Protein AF-A0A839ERV9-F1 (afdb_monomer)

Mean predicted aligned error: 8.15 Å

Radius of gyration: 20.3 Å; Cα contacts (8 Å, |Δi|>4): 217; chains: 1; bounding box: 67×53×59 Å

pLDDT: mean 85.39, std 15.35, range [36.62, 98.06]

Organism: NCBI:txid28101

Sequence (194 aa):
MSRNKNHPNKGPETHTVTIGDPVAMWEKLAWDVDVFQDIQRSYPAEVQPLVYAAINVCICAKSLEDWTRTIGIRSLRDKGQVIGEPEFNSLLLASVPEQSICSDVANTAKHSKFQEKNWLGGTVSIFWEEGDEDIPPGFALYHITPGEVASPFAFNTFEQLLNHWWEFLVSLDLAKGARPTPDWLRNKFNKIFR

Solvent-accessible surface area (backbone atoms only — not comparable to full-atom values): 11196 Å² total; per-residue (Å²): 135,85,78,81,81,78,75,80,85,73,67,87,74,86,81,72,84,74,70,87,46,54,61,56,33,46,45,50,31,52,48,35,43,50,55,31,46,53,43,51,75,64,35,30,91,53,63,63,69,53,51,53,28,50,49,48,29,16,40,36,49,41,50,32,49,58,53,36,47,66,51,40,50,51,45,38,40,78,73,72,43,87,64,56,71,69,56,48,49,53,52,44,44,73,54,26,60,54,51,30,52,22,41,42,51,28,46,43,77,74,33,100,60,80,69,84,78,66,42,75,80,48,43,82,46,75,46,79,42,82,48,61,99,90,39,76,44,22,46,46,50,29,42,38,47,72,92,55,94,66,59,52,46,41,68,57,50,51,54,49,38,56,51,28,48,49,53,46,35,35,74,55,70,69,43,76,84,73,84,72,81,47,70,70,58,55,52,53,52,56,66,75,80,107

Structure (mmCIF, N/CA/C/O backbone):
data_AF-A0A839ERV9-F1
#
_entry.id   AF-A0A839ERV9-F1
#
loop_
_atom_site.group_PDB
_atom_site.id
_atom_site.type_symbol
_atom_site.label_atom_id
_atom_site.label_alt_id
_atom_site.label_comp_id
_atom_site.label_asym_id
_atom_site.label_entity_id
_atom_site.label_seq_id
_atom_site.pdbx_PDB_ins_code
_atom_site.Cartn_x
_atom_site.Cartn_y
_atom_site.Cartn_z
_atom_site.occupancy
_atom_site.B_iso_or_equiv
_atom_site.auth_seq_id
_atom_site.auth_comp_id
_atom_site.auth_asym_id
_atom_site.auth_atom_id
_atom_site.pdbx_PDB_model_num
ATOM 1 N N . MET A 1 1 ? -45.819 25.159 -33.151 1.00 38.91 1 MET A N 1
ATOM 2 C CA . MET A 1 1 ? -44.382 25.227 -33.497 1.00 38.91 1 MET A CA 1
ATOM 3 C C . MET A 1 1 ? -43.572 24.973 -32.236 1.00 38.91 1 MET A C 1
ATOM 5 O O . MET A 1 1 ? -43.938 25.468 -31.178 1.00 38.91 1 MET A O 1
ATOM 9 N N . SER A 1 2 ? -42.604 24.065 -32.339 1.00 36.62 2 SER A N 1
ATOM 10 C CA . SER A 1 2 ? -42.035 23.274 -31.244 1.00 36.62 2 SER A CA 1
ATOM 11 C C . SER A 1 2 ? -41.175 24.089 -30.277 1.00 36.62 2 SER A C 1
ATOM 13 O O . SER A 1 2 ? -40.293 24.828 -30.703 1.00 36.62 2 SER A O 1
ATOM 15 N N . ARG A 1 3 ? -41.403 23.897 -28.970 1.00 38.31 3 ARG A N 1
ATOM 16 C CA . ARG A 1 3 ? -40.509 24.345 -27.895 1.00 38.31 3 ARG A CA 1
ATOM 17 C C . ARG A 1 3 ? -39.166 23.619 -28.013 1.00 38.31 3 ARG A C 1
ATOM 19 O O . ARG A 1 3 ? -39.134 22.404 -28.211 1.00 38.31 3 ARG A O 1
ATOM 26 N N . ASN A 1 4 ? -38.088 24.390 -27.881 1.00 36.72 4 ASN A N 1
ATOM 27 C CA . ASN A 1 4 ? -36.719 23.914 -27.715 1.00 36.72 4 ASN A CA 1
ATOM 28 C C . ASN A 1 4 ? -36.664 22.844 -26.617 1.00 36.72 4 ASN A C 1
ATOM 30 O O . ASN A 1 4 ? -37.168 23.054 -25.512 1.00 36.72 4 ASN A O 1
ATOM 34 N N . LYS A 1 5 ? -36.062 21.695 -26.931 1.00 44.06 5 LYS A N 1
ATOM 35 C CA . LYS A 1 5 ? -35.775 20.646 -25.954 1.00 44.06 5 LYS A CA 1
ATOM 36 C C . LYS A 1 5 ? -34.703 21.173 -24.999 1.00 44.06 5 LYS A C 1
ATOM 38 O O . LYS A 1 5 ? -33.535 21.247 -25.362 1.00 44.06 5 LYS A O 1
ATOM 43 N N . ASN A 1 6 ? -35.110 21.522 -23.781 1.00 38.69 6 ASN A N 1
ATOM 44 C CA . ASN A 1 6 ? -34.199 21.592 -22.647 1.00 38.69 6 ASN A CA 1
ATOM 45 C C . ASN A 1 6 ? -33.598 20.195 -22.468 1.00 38.69 6 ASN A C 1
ATOM 47 O O . ASN A 1 6 ? -34.281 19.288 -21.994 1.00 38.69 6 ASN A O 1
ATOM 51 N N . HIS A 1 7 ? -32.345 20.008 -22.871 1.00 37.66 7 HIS A N 1
ATOM 52 C CA . HIS A 1 7 ? -31.562 18.889 -22.372 1.00 37.66 7 HIS A CA 1
ATOM 53 C C . HIS A 1 7 ? -31.408 19.099 -20.861 1.00 37.66 7 HIS A C 1
ATOM 55 O O . HIS A 1 7 ? -30.875 20.136 -20.458 1.00 37.66 7 HIS A O 1
ATOM 61 N N . PRO A 1 8 ? -31.901 18.189 -20.004 1.00 42.50 8 PRO A N 1
ATOM 62 C CA . PRO A 1 8 ? -31.602 18.283 -18.592 1.00 42.50 8 PRO A CA 1
ATOM 63 C C . PRO A 1 8 ? -30.097 18.070 -18.441 1.00 42.50 8 PRO A C 1
ATOM 65 O O . PRO A 1 8 ? -29.567 17.009 -18.767 1.00 42.50 8 PRO A O 1
ATOM 68 N N . ASN A 1 9 ? -29.427 19.109 -17.956 1.00 49.25 9 ASN A N 1
ATOM 69 C CA . ASN A 1 9 ? -28.060 19.081 -17.462 1.00 49.25 9 ASN A CA 1
ATOM 70 C C . ASN A 1 9 ? -28.032 18.237 -16.174 1.00 49.25 9 ASN A C 1
ATOM 72 O O . ASN A 1 9 ? -27.899 18.763 -15.071 1.00 49.25 9 ASN A O 1
ATOM 76 N N . LYS A 1 10 ? -28.292 16.931 -16.290 1.00 42.72 10 LYS A N 1
ATOM 77 C CA . LYS A 1 10 ? -28.078 15.989 -15.197 1.00 42.72 10 LYS A CA 1
ATOM 78 C C . LYS A 1 10 ? -26.577 15.746 -15.135 1.00 42.72 10 LYS A C 1
ATOM 80 O O . LYS A 1 10 ? -26.027 15.035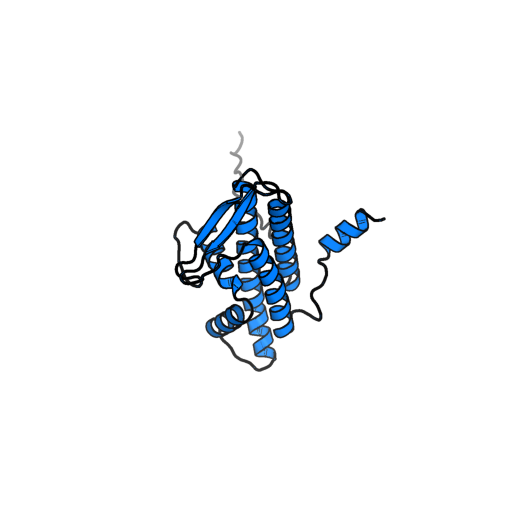 -15.972 1.00 42.72 10 LYS A O 1
ATOM 85 N N . GLY A 1 11 ? -25.927 16.389 -14.165 1.00 43.97 11 GLY A N 1
ATOM 86 C CA . GLY A 1 11 ? -24.596 15.986 -13.721 1.00 43.97 11 GLY A CA 1
ATOM 87 C C . GLY A 1 11 ? -24.579 14.497 -13.346 1.00 43.97 11 GLY A C 1
ATOM 88 O O . GLY A 1 11 ? -25.649 13.906 -13.178 1.00 43.97 11 GLY A O 1
ATOM 89 N N . PRO A 1 12 ? -23.389 13.882 -13.251 1.00 42.12 12 PRO A N 1
ATOM 90 C CA . PRO A 1 12 ? -23.255 12.447 -13.025 1.00 42.12 12 PRO A CA 1
ATOM 91 C C . PRO A 1 12 ? -24.094 12.001 -11.820 1.00 42.12 12 PRO A C 1
ATOM 93 O O . PRO A 1 12 ? -23.871 12.448 -10.695 1.00 42.12 12 PRO A O 1
ATOM 96 N N . GLU A 1 13 ? -25.084 11.141 -12.080 1.00 44.81 13 GLU A N 1
ATOM 97 C CA . GLU A 1 13 ? -25.802 10.399 -11.046 1.00 44.81 13 GLU A CA 1
ATOM 98 C C . GLU A 1 13 ? -24.766 9.502 -10.360 1.00 44.81 13 GLU A C 1
ATOM 100 O O . GLU A 1 13 ? -23.987 8.828 -11.027 1.00 44.81 13 GLU A O 1
ATOM 105 N N . THR A 1 14 ? -24.680 9.570 -9.035 1.00 43.22 14 THR A N 1
ATOM 106 C CA . THR A 1 14 ? -23.640 8.956 -8.203 1.00 43.22 14 THR A CA 1
ATOM 107 C C . THR A 1 14 ? -23.445 7.473 -8.540 1.00 43.22 14 THR A C 1
ATOM 109 O O . THR A 1 14 ? -24.160 6.603 -8.053 1.00 43.22 14 THR A O 1
ATOM 112 N N . HIS A 1 15 ? -22.457 7.163 -9.378 1.00 43.97 15 HIS A N 1
ATOM 113 C CA . HIS A 1 15 ? -21.981 5.802 -9.615 1.00 43.97 15 HIS A CA 1
ATOM 114 C C . HIS A 1 15 ? -20.867 5.499 -8.613 1.00 43.97 15 HIS A C 1
ATOM 116 O O . HIS A 1 15 ? -19.710 5.298 -8.975 1.00 43.97 15 HIS A O 1
ATOM 122 N N . THR A 1 16 ? -21.193 5.545 -7.321 1.00 50.75 16 THR A N 1
ATOM 123 C CA . THR A 1 16 ? -20.239 5.169 -6.279 1.00 50.75 16 THR A CA 1
ATOM 124 C C . THR A 1 16 ? -20.256 3.652 -6.160 1.00 50.75 16 THR A C 1
ATOM 126 O O . THR A 1 16 ? -21.192 3.080 -5.609 1.00 50.75 16 THR A O 1
ATOM 129 N N . VAL A 1 17 ? -19.225 2.984 -6.677 1.00 53.66 17 VAL A N 1
ATOM 130 C CA . VAL A 1 17 ? -18.937 1.598 -6.293 1.00 53.66 17 VAL A CA 1
ATOM 131 C C . VAL A 1 17 ? -18.447 1.657 -4.848 1.00 53.66 17 VAL A C 1
ATOM 133 O O . VAL A 1 17 ? -17.311 2.049 -4.586 1.00 53.66 17 VAL A O 1
ATOM 136 N N . THR A 1 18 ? -19.332 1.384 -3.891 1.00 55.00 18 THR A N 1
ATOM 137 C CA . THR A 1 18 ? -18.990 1.442 -2.468 1.00 55.00 18 THR A CA 1
ATOM 138 C C . THR A 1 18 ? -18.305 0.155 -2.058 1.00 55.00 18 THR A C 1
ATOM 140 O O . THR A 1 18 ? -18.946 -0.888 -1.936 1.00 55.00 18 THR A O 1
ATOM 143 N N . ILE A 1 19 ? -17.006 0.245 -1.815 1.00 67.31 19 ILE A N 1
ATOM 144 C CA . ILE A 1 19 ? -16.307 -0.735 -0.993 1.00 67.31 19 ILE A CA 1
ATOM 145 C C . ILE A 1 19 ? -16.744 -0.468 0.449 1.00 67.31 19 ILE A C 1
ATOM 147 O O . ILE A 1 19 ? -16.682 0.670 0.907 1.00 67.31 19 ILE A O 1
ATOM 151 N N . GLY A 1 20 ? -17.324 -1.480 1.095 1.00 72.19 20 GLY A N 1
ATOM 152 C CA . GLY A 1 20 ? -18.146 -1.291 2.295 1.00 72.19 20 GLY A CA 1
ATOM 153 C C . GLY A 1 20 ? -17.372 -1.177 3.606 1.00 72.19 20 GLY A C 1
ATOM 154 O O . GLY A 1 20 ? -17.913 -0.649 4.577 1.00 72.19 20 GLY A O 1
ATOM 155 N N . ASP A 1 21 ? -16.131 -1.663 3.647 1.00 84.94 21 ASP A N 1
ATOM 156 C CA . ASP A 1 21 ? -15.341 -1.756 4.873 1.00 84.94 21 ASP A CA 1
ATOM 157 C C . ASP A 1 21 ? -13.817 -1.806 4.593 1.00 84.94 21 ASP A C 1
ATOM 159 O O . ASP A 1 21 ? -13.394 -1.978 3.441 1.00 84.94 21 ASP A O 1
ATOM 163 N N . PRO A 1 22 ? -12.969 -1.639 5.631 1.00 89.75 22 PRO A N 1
ATOM 164 C CA . PRO A 1 22 ? -11.514 -1.684 5.490 1.00 89.75 22 PRO A CA 1
ATOM 165 C C . PRO A 1 22 ? -10.963 -3.021 4.983 1.00 89.75 22 PRO A C 1
ATOM 167 O O . PRO A 1 22 ? -9.940 -3.028 4.304 1.00 89.75 22 PRO A O 1
ATOM 170 N N . VAL A 1 23 ? -11.625 -4.146 5.269 1.00 91.81 23 VAL A N 1
ATOM 171 C CA . VAL A 1 23 ? -11.184 -5.473 4.812 1.00 91.81 23 VAL A CA 1
ATOM 172 C C . VAL A 1 23 ? -11.389 -5.602 3.305 1.00 91.81 23 VAL A C 1
ATOM 174 O O . VAL A 1 23 ? -10.471 -5.998 2.594 1.00 91.81 23 VAL A O 1
ATOM 177 N N . ALA A 1 24 ? -12.538 -5.179 2.785 1.00 90.06 24 ALA A N 1
ATOM 178 C CA . ALA A 1 24 ? -12.803 -5.138 1.353 1.00 90.06 24 ALA A CA 1
ATOM 179 C C . ALA A 1 24 ? -11.887 -4.130 0.627 1.00 90.06 24 ALA A C 1
ATOM 181 O O . ALA A 1 24 ? -11.451 -4.377 -0.500 1.00 90.06 24 ALA A O 1
ATOM 182 N N . MET A 1 25 ? -11.532 -3.007 1.269 1.00 93.06 25 MET A N 1
ATOM 183 C CA . MET A 1 25 ? -10.515 -2.093 0.727 1.00 93.06 25 MET A CA 1
ATOM 184 C C . MET A 1 25 ? -9.128 -2.736 0.690 1.00 93.06 25 MET A C 1
ATOM 186 O O . MET A 1 25 ? -8.384 -2.523 -0.269 1.00 93.06 25 MET A O 1
ATOM 190 N N . TRP A 1 26 ? -8.787 -3.539 1.697 1.00 95.12 26 TRP A N 1
ATOM 191 C CA . TRP A 1 26 ? -7.561 -4.325 1.705 1.00 95.12 26 TRP A CA 1
ATOM 192 C C . TRP A 1 26 ? -7.564 -5.400 0.609 1.00 95.12 26 TRP A C 1
ATOM 194 O O . TRP A 1 26 ? -6.558 -5.558 -0.075 1.00 95.12 26 TRP A O 1
ATOM 204 N N . GLU A 1 27 ? -8.687 -6.074 0.342 1.00 93.88 27 GLU A N 1
ATOM 205 C CA . GLU A 1 27 ? -8.784 -7.033 -0.772 1.00 93.88 27 GLU A CA 1
ATOM 206 C C . GLU A 1 27 ? -8.577 -6.369 -2.136 1.00 93.88 27 GLU A C 1
ATOM 208 O O . GLU A 1 27 ? -7.950 -6.958 -3.022 1.00 93.88 27 GLU A O 1
ATOM 213 N N . LYS A 1 28 ? -9.069 -5.134 -2.308 1.00 93.38 28 LYS A N 1
ATOM 214 C CA . LYS A 1 28 ? -8.774 -4.337 -3.502 1.00 93.38 28 LYS A CA 1
ATOM 215 C C . LYS A 1 28 ? -7.288 -3.985 -3.580 1.00 93.38 28 LYS A C 1
ATOM 217 O O . LYS A 1 28 ? -6.711 -4.089 -4.657 1.00 93.38 28 LYS A O 1
ATOM 222 N N . LEU A 1 29 ? -6.665 -3.589 -2.469 1.00 96.12 29 LEU A N 1
ATOM 223 C CA . LEU A 1 29 ? -5.223 -3.342 -2.448 1.00 96.12 29 LEU A CA 1
ATOM 224 C C . LEU A 1 29 ? -4.458 -4.610 -2.854 1.00 96.12 29 LEU A C 1
ATOM 226 O O . LEU A 1 29 ? -3.573 -4.535 -3.699 1.00 96.12 29 LEU A O 1
ATOM 230 N N . ALA A 1 30 ? -4.848 -5.774 -2.329 1.00 96.25 30 ALA A N 1
ATOM 231 C CA . ALA A 1 30 ? -4.271 -7.063 -2.704 1.00 96.25 30 ALA A CA 1
ATOM 232 C C . ALA A 1 30 ? -4.436 -7.367 -4.200 1.00 96.25 30 ALA A C 1
ATOM 234 O O . ALA A 1 30 ? -3.504 -7.873 -4.816 1.00 96.25 30 ALA A O 1
ATOM 235 N N . TRP A 1 31 ? -5.583 -7.025 -4.794 1.00 95.56 31 TRP A N 1
ATOM 236 C CA . TRP A 1 31 ? -5.792 -7.125 -6.240 1.00 95.56 31 TRP A CA 1
ATOM 237 C C . TRP A 1 31 ? -4.844 -6.219 -7.034 1.00 95.56 31 TRP A C 1
ATOM 239 O O . TRP A 1 31 ? -4.200 -6.680 -7.971 1.00 95.56 31 TRP A O 1
ATOM 249 N N . ASP A 1 32 ? -4.736 -4.938 -6.671 1.00 97.12 32 ASP A N 1
ATOM 250 C CA . ASP A 1 32 ? -3.874 -3.999 -7.402 1.00 97.12 32 ASP A CA 1
ATOM 251 C C . ASP A 1 32 ? -2.392 -4.395 -7.298 1.00 97.12 32 ASP A C 1
ATOM 253 O O . ASP A 1 32 ? -1.646 -4.260 -8.270 1.00 97.12 32 ASP A O 1
ATOM 257 N N . VAL A 1 33 ? -1.972 -4.929 -6.144 1.00 96.75 33 VAL A N 1
ATOM 258 C CA . VAL A 1 33 ? -0.619 -5.469 -5.958 1.00 96.75 33 VAL A CA 1
ATOM 259 C C . VAL A 1 33 ? -0.400 -6.714 -6.817 1.00 96.75 33 VAL A C 1
ATOM 261 O O . VAL A 1 33 ? 0.633 -6.793 -7.471 1.00 96.75 33 VAL A O 1
ATOM 264 N N . ASP A 1 34 ? -1.357 -7.645 -6.883 1.00 95.38 34 ASP A N 1
ATOM 265 C CA . ASP A 1 34 ? -1.274 -8.827 -7.759 1.00 95.38 34 ASP A CA 1
ATOM 266 C C . ASP A 1 34 ? -1.115 -8.424 -9.230 1.00 95.38 34 ASP A C 1
ATOM 268 O O . ASP A 1 34 ? -0.202 -8.894 -9.901 1.00 95.38 34 ASP A O 1
ATOM 272 N N . VAL A 1 35 ? -1.918 -7.466 -9.707 1.00 95.56 35 VAL A N 1
ATOM 273 C CA . VAL A 1 35 ? -1.816 -6.937 -11.077 1.00 95.56 35 VAL A CA 1
ATOM 274 C C . VAL A 1 35 ? -0.439 -6.325 -11.342 1.00 95.56 35 VAL A C 1
ATOM 276 O O . VAL A 1 35 ? 0.161 -6.595 -12.382 1.00 95.56 35 VAL A O 1
ATOM 279 N N . PHE A 1 36 ? 0.081 -5.508 -10.420 1.00 96.25 36 PHE A N 1
ATOM 280 C CA . PHE A 1 36 ? 1.426 -4.944 -10.550 1.00 96.25 36 PHE A CA 1
ATOM 281 C C . PHE A 1 36 ? 2.496 -6.042 -10.606 1.00 96.25 36 PHE A C 1
ATOM 283 O O . PHE A 1 36 ? 3.372 -6.011 -11.471 1.00 96.25 36 PHE A O 1
ATOM 290 N N . GLN A 1 37 ? 2.422 -7.018 -9.701 1.00 94.81 37 GLN A N 1
ATOM 291 C CA . GLN A 1 37 ? 3.385 -8.110 -9.625 1.00 94.81 37 GLN A CA 1
ATOM 292 C C . GLN A 1 37 ? 3.340 -8.999 -10.869 1.00 94.81 37 GLN A C 1
ATOM 294 O O . GLN A 1 37 ? 4.395 -9.389 -11.361 1.00 94.81 37 GLN A O 1
ATOM 299 N N . ASP A 1 38 ? 2.156 -9.286 -11.406 1.00 94.25 38 ASP A N 1
ATOM 300 C CA . ASP A 1 38 ? 1.990 -10.041 -12.648 1.00 94.25 38 ASP A CA 1
ATOM 301 C C . ASP A 1 38 ? 2.607 -9.298 -13.838 1.00 94.25 38 ASP A C 1
ATOM 303 O O . ASP A 1 38 ? 3.326 -9.906 -14.631 1.00 94.25 38 ASP A O 1
ATOM 307 N N . ILE A 1 39 ? 2.415 -7.976 -13.931 1.00 93.50 39 ILE A N 1
ATOM 308 C CA . ILE A 1 39 ? 3.076 -7.153 -14.956 1.00 93.50 39 ILE A CA 1
ATOM 309 C C . ILE A 1 39 ? 4.597 -7.224 -14.792 1.00 93.50 39 ILE A C 1
ATOM 311 O O . ILE A 1 39 ? 5.292 -7.509 -15.763 1.00 93.50 39 ILE A O 1
ATOM 315 N N . GLN A 1 40 ? 5.126 -7.027 -13.583 1.00 91.06 40 GLN A N 1
ATOM 316 C CA . GLN A 1 40 ? 6.569 -7.069 -13.324 1.00 91.06 40 GLN A CA 1
ATOM 317 C C . GLN A 1 40 ? 7.180 -8.444 -13.651 1.00 91.06 40 GLN A C 1
ATOM 319 O O . GLN A 1 40 ? 8.230 -8.508 -14.285 1.00 91.06 40 GLN A O 1
ATOM 324 N N . ARG A 1 41 ? 6.508 -9.541 -13.273 1.00 91.44 41 ARG A N 1
ATOM 325 C CA . ARG A 1 41 ? 6.927 -10.926 -13.571 1.00 91.44 41 ARG A CA 1
ATOM 326 C C . ARG A 1 41 ? 6.786 -11.292 -15.048 1.00 91.44 41 ARG A C 1
ATOM 328 O O . ARG A 1 41 ? 7.356 -12.287 -15.476 1.00 91.44 41 ARG A O 1
ATOM 335 N N . SER A 1 42 ? 6.022 -10.520 -15.820 1.00 91.00 42 SER A N 1
ATOM 336 C CA . SER A 1 42 ? 5.915 -10.695 -17.271 1.00 91.00 42 SER A CA 1
ATOM 337 C C . SER A 1 42 ? 7.058 -10.041 -18.054 1.00 91.00 42 SER A C 1
ATOM 339 O O . SER A 1 42 ? 7.067 -10.148 -19.277 1.00 91.00 42 SER A O 1
ATOM 341 N N . TYR A 1 43 ? 8.015 -9.405 -17.361 1.00 86.88 43 TYR A N 1
ATOM 342 C CA . TYR A 1 43 ? 9.184 -8.736 -17.943 1.00 86.88 43 TYR A CA 1
ATOM 343 C C . TYR A 1 43 ? 8.773 -7.676 -18.973 1.00 86.88 43 TYR A C 1
ATOM 345 O O . TYR A 1 43 ? 8.950 -7.848 -20.182 1.00 86.88 43 TYR A O 1
ATOM 353 N N . PRO A 1 44 ? 8.143 -6.580 -18.514 1.00 88.94 44 PRO A N 1
ATOM 354 C CA . PRO A 1 44 ? 7.502 -5.644 -19.414 1.00 88.94 44 PRO A CA 1
ATOM 355 C C . PRO A 1 44 ? 8.554 -4.901 -20.240 1.00 88.94 44 PRO A C 1
ATOM 357 O O . PRO A 1 44 ? 9.476 -4.286 -19.703 1.00 88.94 44 PRO A O 1
ATOM 360 N N . ALA A 1 45 ? 8.365 -4.904 -21.559 1.00 90.88 45 ALA A N 1
ATOM 361 C CA . ALA A 1 45 ? 9.163 -4.110 -22.494 1.00 90.88 45 ALA A CA 1
ATOM 362 C C . ALA A 1 45 ? 8.696 -2.642 -22.586 1.00 90.88 45 ALA A C 1
ATOM 364 O O . ALA A 1 45 ? 9.296 -1.836 -23.293 1.00 90.88 45 ALA A O 1
ATOM 365 N N . GLU A 1 46 ? 7.619 -2.288 -21.880 1.00 90.81 46 GLU A N 1
ATOM 366 C CA . GLU A 1 46 ? 7.030 -0.951 -21.844 1.00 90.81 46 GLU A CA 1
ATOM 367 C C . GLU A 1 46 ? 6.926 -0.455 -20.401 1.00 90.81 46 GLU A C 1
ATOM 369 O O . GLU A 1 46 ? 6.561 -1.194 -19.488 1.00 90.81 46 GLU A O 1
ATOM 374 N N . VAL A 1 47 ? 7.198 0.832 -20.195 1.00 92.00 47 VAL A N 1
ATOM 375 C CA . VAL A 1 47 ? 7.187 1.453 -18.863 1.00 92.00 47 VAL A CA 1
ATOM 376 C C . VAL A 1 47 ? 5.761 1.718 -18.373 1.00 92.00 47 VAL A C 1
ATOM 378 O O . VAL A 1 47 ? 5.456 1.587 -17.189 1.00 92.00 47 VAL A O 1
ATOM 381 N N . GLN A 1 48 ? 4.875 2.122 -19.282 1.00 93.75 48 GLN A N 1
ATOM 382 C CA . GLN A 1 48 ? 3.564 2.681 -18.965 1.00 93.75 48 GLN A CA 1
ATOM 383 C C . GLN A 1 48 ? 2.678 1.711 -18.165 1.00 93.75 48 GLN A C 1
ATOM 385 O O . GLN A 1 48 ? 2.141 2.144 -17.142 1.00 93.75 48 GLN A O 1
ATOM 390 N N . PRO A 1 49 ? 2.540 0.420 -18.541 1.00 92.81 49 PRO A N 1
ATOM 391 C CA . PRO A 1 49 ? 1.715 -0.517 -17.777 1.00 92.81 49 PRO A CA 1
ATOM 392 C C . PRO A 1 49 ? 2.203 -0.684 -16.335 1.00 92.81 49 PRO A C 1
ATOM 394 O O . PRO A 1 49 ? 1.399 -0.648 -15.403 1.00 92.81 49 PRO A O 1
ATOM 397 N N . LEU A 1 50 ? 3.523 -0.795 -16.150 1.00 92.94 50 LEU A N 1
ATOM 398 C CA . LEU A 1 50 ? 4.147 -0.976 -14.842 1.00 92.94 50 LEU A CA 1
ATOM 399 C C . LEU A 1 50 ? 3.922 0.245 -13.939 1.00 92.94 50 LEU A C 1
ATOM 401 O O . LEU A 1 50 ? 3.514 0.111 -12.785 1.00 92.94 50 LEU A O 1
ATOM 405 N N . VAL A 1 51 ? 4.120 1.448 -14.484 1.00 93.00 51 VAL A N 1
ATOM 406 C CA . VAL A 1 51 ? 3.925 2.707 -13.751 1.00 93.00 51 VAL A CA 1
ATOM 407 C C . VAL A 1 51 ? 2.473 2.912 -13.354 1.00 93.00 51 VAL A C 1
ATOM 409 O O . VAL A 1 51 ? 2.193 3.267 -12.210 1.00 93.00 51 VAL A O 1
ATOM 412 N N . TYR A 1 52 ? 1.532 2.688 -14.270 1.00 94.81 52 TYR A N 1
ATOM 413 C CA . TYR A 1 52 ? 0.116 2.872 -13.962 1.00 94.81 52 TYR A CA 1
ATOM 414 C C . TYR A 1 52 ? -0.380 1.863 -12.929 1.00 94.81 52 TYR A C 1
ATOM 416 O O . TYR A 1 52 ? -1.152 2.237 -12.045 1.00 94.81 52 TYR A O 1
ATOM 424 N N . ALA A 1 53 ? 0.105 0.621 -12.974 1.00 96.25 53 ALA A N 1
ATOM 425 C CA . ALA A 1 53 ? -0.188 -0.363 -11.941 1.00 96.25 53 ALA A CA 1
ATOM 426 C C . ALA A 1 53 ? 0.369 0.065 -10.570 1.00 96.25 53 ALA A C 1
ATOM 428 O O . ALA A 1 53 ? -0.373 0.053 -9.589 1.00 96.25 53 ALA A O 1
ATOM 429 N N . ALA A 1 54 ? 1.615 0.548 -10.502 1.00 96.19 54 ALA A N 1
ATOM 430 C CA . ALA A 1 54 ? 2.198 1.055 -9.257 1.00 96.19 54 ALA A CA 1
ATOM 431 C C . ALA A 1 54 ? 1.421 2.258 -8.688 1.00 96.19 54 ALA A C 1
ATOM 433 O O . ALA A 1 54 ? 1.133 2.313 -7.493 1.00 96.19 54 ALA A O 1
ATOM 434 N N . ILE A 1 55 ? 1.013 3.204 -9.542 1.00 95.31 55 ILE A N 1
ATOM 435 C CA . ILE A 1 55 ? 0.181 4.345 -9.132 1.00 95.31 55 ILE A CA 1
ATOM 436 C C . ILE A 1 55 ? -1.161 3.866 -8.564 1.00 95.31 55 ILE A C 1
ATOM 438 O O . ILE A 1 55 ? -1.613 4.389 -7.544 1.00 95.31 55 ILE A O 1
ATOM 442 N N . ASN A 1 56 ? -1.790 2.865 -9.185 1.00 96.38 56 ASN A N 1
ATOM 443 C CA . ASN A 1 56 ? -3.050 2.303 -8.698 1.00 96.38 56 ASN A CA 1
ATOM 444 C C . ASN A 1 56 ? -2.899 1.669 -7.310 1.00 96.38 56 ASN A C 1
ATOM 446 O O . ASN A 1 56 ? -3.742 1.934 -6.450 1.00 96.38 56 ASN A O 1
ATOM 450 N N . VAL A 1 57 ? -1.811 0.927 -7.062 1.00 97.56 57 VAL A N 1
ATOM 451 C CA . VAL A 1 57 ? -1.477 0.397 -5.728 1.00 97.56 57 VAL A CA 1
ATOM 452 C C . VAL A 1 57 ? -1.406 1.533 -4.708 1.00 97.56 57 VAL A C 1
ATOM 454 O O . VAL A 1 57 ? -2.118 1.504 -3.703 1.00 97.56 57 VAL A O 1
ATOM 457 N N . CYS A 1 58 ? -0.624 2.578 -4.991 1.00 96.62 58 CYS A N 1
ATOM 458 C CA . CYS A 1 58 ? -0.448 3.718 -4.089 1.00 96.62 58 CYS A CA 1
ATOM 459 C C . CYS A 1 58 ? -1.768 4.453 -3.804 1.00 96.62 58 CYS A C 1
ATOM 461 O O . CYS A 1 58 ? -2.073 4.785 -2.656 1.00 96.62 58 CYS A O 1
ATOM 463 N N . ILE A 1 59 ? -2.594 4.677 -4.832 1.00 95.00 59 ILE A N 1
ATOM 464 C CA . ILE A 1 59 ? -3.922 5.286 -4.677 1.00 95.00 59 ILE A CA 1
ATOM 465 C C . ILE A 1 59 ? -4.823 4.399 -3.815 1.00 95.00 59 ILE A C 1
ATOM 467 O O . ILE A 1 59 ? -5.525 4.921 -2.946 1.00 95.00 59 ILE A O 1
ATOM 471 N N . CYS A 1 60 ? -4.801 3.082 -4.026 1.00 95.44 60 CYS A N 1
ATOM 472 C CA . CYS A 1 60 ? -5.606 2.145 -3.254 1.00 95.44 60 CYS A CA 1
ATOM 473 C C . CYS A 1 60 ? -5.177 2.096 -1.784 1.00 95.44 60 CYS A C 1
ATOM 475 O O . CYS A 1 60 ? -6.034 2.138 -0.904 1.00 95.44 60 CYS A O 1
ATOM 477 N N . ALA A 1 61 ? -3.872 2.086 -1.512 1.00 97.19 61 ALA A N 1
ATOM 478 C CA . ALA A 1 61 ? -3.324 2.129 -0.161 1.00 97.19 61 ALA A CA 1
ATOM 479 C C . ALA A 1 61 ? -3.703 3.431 0.558 1.00 97.19 61 ALA A C 1
ATOM 481 O O . ALA A 1 61 ? -4.112 3.413 1.719 1.00 97.19 61 ALA A O 1
ATOM 482 N N . LYS A 1 62 ? -3.668 4.574 -0.141 1.00 94.94 62 LYS A N 1
ATOM 483 C CA . LYS A 1 62 ? -4.145 5.844 0.421 1.00 94.94 62 LYS A CA 1
ATOM 484 C C . LYS A 1 62 ? -5.648 5.821 0.715 1.00 94.94 62 LYS A C 1
ATOM 486 O O . LYS A 1 62 ? -6.082 6.334 1.741 1.00 94.94 62 LYS A O 1
ATOM 491 N N . SER A 1 63 ? -6.447 5.205 -0.154 1.00 93.00 63 SER A N 1
ATOM 492 C CA . SER A 1 63 ? -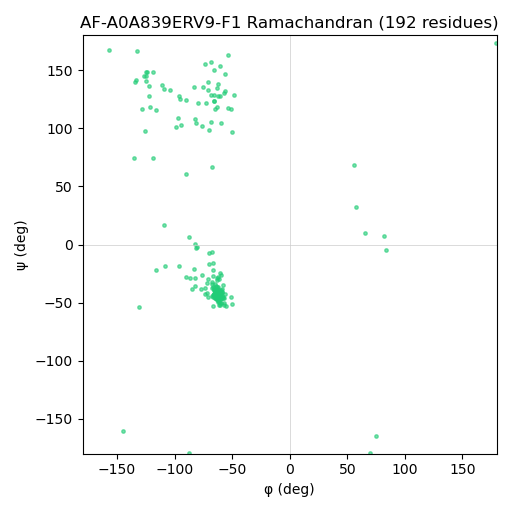7.875 5.012 0.108 1.00 93.00 63 SER A CA 1
ATOM 493 C C . SER A 1 63 ? -8.124 4.101 1.314 1.00 93.00 63 SER A C 1
ATOM 495 O O . SER A 1 63 ? -8.981 4.423 2.132 1.00 93.00 63 SER A O 1
ATOM 497 N N . LEU A 1 64 ? -7.375 3.004 1.461 1.00 95.69 64 LEU A N 1
ATOM 498 C CA . LEU A 1 64 ? -7.460 2.124 2.629 1.00 95.69 64 LEU A CA 1
ATOM 499 C C . LEU A 1 64 ? -7.131 2.876 3.924 1.00 95.69 64 LEU A C 1
ATOM 501 O O . LEU A 1 64 ? -7.845 2.721 4.915 1.00 95.69 64 LEU A O 1
ATOM 505 N N . GLU A 1 65 ? -6.114 3.737 3.910 1.00 95.50 65 GLU A N 1
ATOM 506 C CA . GLU A 1 65 ? -5.809 4.624 5.032 1.00 95.50 65 GLU A CA 1
ATOM 507 C C . GLU A 1 65 ? -6.991 5.514 5.410 1.00 95.50 65 GLU A C 1
ATOM 509 O O . GLU A 1 65 ? -7.349 5.572 6.586 1.00 95.50 65 GLU A O 1
ATOM 514 N N . ASP A 1 66 ? -7.603 6.198 4.443 1.00 91.69 66 ASP A N 1
ATOM 515 C CA . ASP A 1 66 ? -8.701 7.130 4.719 1.00 91.69 66 ASP A CA 1
ATOM 516 C C . ASP A 1 66 ? -9.907 6.401 5.342 1.00 91.69 66 ASP A C 1
ATOM 518 O O . ASP A 1 66 ? -10.459 6.853 6.348 1.00 91.69 66 ASP A O 1
ATOM 522 N N . TRP A 1 67 ? -10.257 5.222 4.814 1.00 90.12 67 TRP A N 1
ATOM 523 C CA . TRP A 1 67 ? -11.303 4.356 5.372 1.00 90.12 67 TRP A CA 1
ATOM 524 C C . TRP A 1 67 ? -10.966 3.859 6.780 1.00 90.12 67 TRP A C 1
ATOM 526 O O . TRP A 1 67 ? -11.792 3.931 7.698 1.00 90.12 67 TRP A O 1
ATOM 536 N N . THR A 1 68 ? -9.741 3.365 6.961 1.00 93.94 68 THR A N 1
ATOM 537 C CA . THR A 1 68 ? -9.288 2.802 8.235 1.00 93.94 68 THR A CA 1
ATOM 538 C C . THR A 1 68 ? -9.177 3.878 9.298 1.00 93.94 68 THR A C 1
ATOM 540 O O . THR A 1 68 ? -9.488 3.614 10.449 1.00 93.94 68 THR A O 1
ATOM 543 N N . ARG A 1 69 ? -8.813 5.112 8.949 1.00 93.62 69 ARG A N 1
ATOM 544 C CA . ARG A 1 69 ? -8.744 6.229 9.894 1.00 93.62 69 ARG A CA 1
ATOM 545 C C . ARG A 1 69 ? -10.098 6.516 10.527 1.00 93.62 69 ARG A C 1
ATOM 547 O O . ARG A 1 69 ? -10.208 6.551 11.752 1.00 93.62 69 ARG A O 1
ATOM 554 N N . THR A 1 70 ? -11.139 6.688 9.712 1.00 86.44 70 THR A N 1
ATOM 555 C CA . THR A 1 70 ? -12.483 7.014 10.213 1.00 86.44 70 THR A CA 1
ATOM 556 C C . THR A 1 70 ? -13.015 5.932 11.155 1.00 86.44 70 THR A C 1
ATOM 558 O O . THR A 1 70 ? -13.583 6.241 12.204 1.00 86.44 70 THR A O 1
ATOM 561 N N . ILE A 1 71 ? -12.818 4.661 10.805 1.00 90.38 71 ILE A N 1
ATOM 562 C CA . ILE A 1 71 ? -13.358 3.527 11.566 1.00 90.38 71 ILE A CA 1
ATOM 563 C C . ILE A 1 71 ? -12.430 3.142 12.730 1.00 90.38 71 ILE A C 1
ATOM 565 O O . ILE A 1 71 ? -12.893 2.843 13.827 1.00 90.38 71 ILE A O 1
ATOM 569 N N . GLY A 1 72 ? -11.120 3.203 12.521 1.00 90.75 72 GLY A N 1
ATOM 570 C CA . GLY A 1 72 ? -10.078 2.849 13.479 1.00 90.75 72 GLY A CA 1
ATOM 571 C C . GLY A 1 72 ? -10.018 3.798 14.669 1.00 90.75 72 GLY A C 1
ATOM 572 O O . GLY A 1 72 ? -9.998 3.327 15.802 1.00 90.75 72 GLY A O 1
ATOM 573 N N . ILE A 1 73 ? -10.099 5.118 14.451 1.00 92.00 73 ILE A N 1
ATOM 574 C CA . ILE A 1 73 ? -10.186 6.092 15.557 1.00 92.00 73 ILE A CA 1
ATOM 575 C C . ILE A 1 73 ? -11.423 5.811 16.419 1.00 92.00 73 ILE A C 1
ATOM 577 O O . ILE A 1 73 ? -11.358 5.849 17.649 1.00 92.00 73 ILE A O 1
ATOM 581 N N . ARG A 1 74 ? -12.555 5.474 15.788 1.00 89.06 74 ARG A N 1
ATOM 582 C CA . ARG A 1 74 ? -13.767 5.078 16.510 1.00 89.06 74 ARG A CA 1
ATOM 583 C C . ARG A 1 74 ? -13.559 3.782 17.303 1.00 89.06 74 ARG A C 1
ATOM 585 O O . ARG A 1 74 ? -13.911 3.761 18.476 1.00 89.06 74 ARG A O 1
ATOM 592 N N . SER A 1 75 ? -12.960 2.753 16.700 1.00 89.12 75 SER A N 1
ATOM 593 C CA . SER A 1 75 ? -12.649 1.477 17.367 1.00 89.12 75 SER A CA 1
ATOM 594 C C . SER A 1 75 ? -11.760 1.676 18.601 1.00 89.12 75 SER A C 1
ATOM 596 O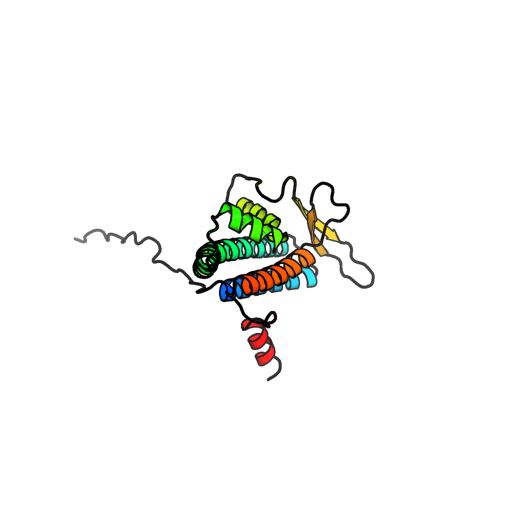 O . SER A 1 75 ? -12.051 1.155 19.676 1.00 89.12 75 SER A O 1
ATOM 598 N N . LEU A 1 76 ? -10.709 2.494 18.490 1.00 91.31 76 LEU A N 1
ATOM 599 C CA . LEU A 1 76 ? -9.812 2.800 19.607 1.00 91.31 76 LEU A CA 1
ATOM 600 C C . LEU A 1 76 ? -10.532 3.553 20.730 1.00 91.31 76 LEU A C 1
ATOM 602 O O . LEU A 1 76 ? -10.371 3.207 21.903 1.00 91.31 76 LEU A O 1
ATOM 606 N N . ARG A 1 77 ? -11.400 4.508 20.379 1.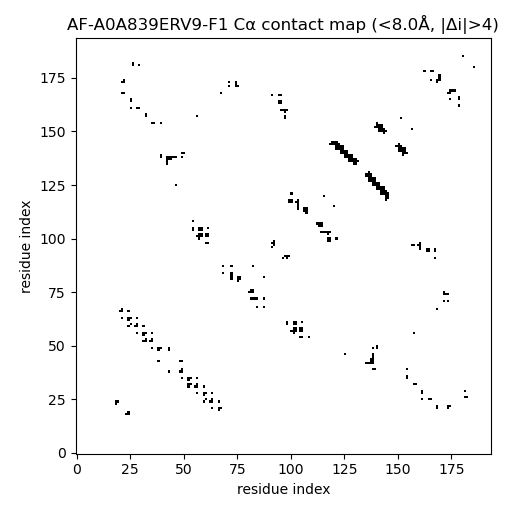00 91.50 77 ARG A N 1
ATOM 607 C CA . ARG A 1 77 ? -12.234 5.220 21.354 1.00 91.50 77 ARG A CA 1
ATOM 608 C C . ARG A 1 77 ? -13.173 4.278 22.102 1.00 91.50 77 ARG A C 1
ATOM 610 O O . ARG A 1 77 ? -13.303 4.406 23.316 1.00 91.50 77 ARG A O 1
ATOM 617 N N . ASP A 1 78 ? -13.786 3.325 21.406 1.00 89.44 78 ASP A N 1
ATOM 618 C CA . ASP A 1 78 ? -14.682 2.334 22.011 1.00 89.44 78 ASP A CA 1
ATOM 619 C C . ASP A 1 78 ? -13.917 1.384 22.966 1.00 89.44 78 ASP A C 1
ATOM 621 O O . ASP A 1 78 ? -14.495 0.856 23.915 1.00 89.44 78 ASP A O 1
ATOM 625 N N . LYS A 1 79 ? -12.592 1.250 22.793 1.00 89.50 79 LYS A N 1
ATOM 626 C CA . LYS A 1 79 ? -11.659 0.565 23.713 1.00 89.50 79 LYS A CA 1
ATOM 627 C C . LYS A 1 79 ? -11.095 1.472 24.821 1.00 89.50 79 LYS A C 1
ATOM 629 O O . LYS A 1 79 ? -10.206 1.057 25.562 1.00 89.50 79 LYS A O 1
ATOM 634 N N . GLY A 1 80 ? -11.580 2.708 24.941 1.00 91.25 80 GLY A N 1
ATOM 635 C CA . GLY A 1 80 ? -11.138 3.679 25.946 1.00 91.25 80 GLY A CA 1
ATOM 636 C C . GLY A 1 80 ? -9.857 4.446 25.594 1.00 91.25 80 GLY A C 1
ATOM 637 O O . GLY A 1 80 ? -9.362 5.201 26.428 1.00 91.25 80 GLY A O 1
ATOM 638 N N . GLN A 1 81 ? -9.325 4.295 24.377 1.00 91.00 81 GLN A N 1
ATOM 639 C CA . GLN A 1 81 ? -8.175 5.057 23.889 1.00 91.00 81 GLN A CA 1
ATOM 640 C C . GLN A 1 81 ? -8.654 6.245 23.055 1.00 91.00 81 GLN A C 1
ATOM 642 O O . GLN A 1 81 ? -9.151 6.087 21.942 1.00 91.00 81 GLN A O 1
ATOM 647 N N . VAL A 1 82 ? -8.508 7.458 23.585 1.00 89.00 82 VAL A N 1
ATOM 648 C CA . VAL A 1 82 ? -8.849 8.679 22.847 1.00 89.00 82 VAL A CA 1
ATOM 649 C C . VAL A 1 82 ? -7.589 9.200 22.175 1.00 89.00 82 VAL A C 1
ATOM 651 O O . VAL A 1 82 ? -6.740 9.798 22.830 1.00 89.00 82 VAL A O 1
ATOM 654 N N . ILE A 1 83 ? -7.480 8.963 20.870 1.00 91.56 83 ILE A N 1
ATOM 655 C CA . ILE A 1 83 ? -6.404 9.501 20.038 1.00 91.56 83 ILE A CA 1
ATOM 656 C C . ILE A 1 83 ? -6.985 10.390 18.935 1.00 91.56 83 ILE A C 1
ATOM 658 O O . ILE A 1 83 ? -8.112 10.168 18.482 1.00 91.56 83 ILE A O 1
ATOM 662 N N . GLY A 1 84 ? -6.237 11.413 18.530 1.00 90.88 84 GLY A N 1
ATOM 663 C CA . GLY A 1 84 ? -6.574 12.259 17.395 1.00 90.88 84 GLY A CA 1
ATOM 664 C C . GLY A 1 84 ? -6.032 11.699 16.082 1.00 90.88 84 GLY A C 1
ATOM 665 O O . GLY A 1 84 ? -5.400 10.642 16.023 1.00 90.88 84 GLY A O 1
ATOM 666 N N . GLU A 1 85 ? -6.284 12.427 14.994 1.00 90.62 85 GLU A N 1
ATOM 667 C CA . GLU A 1 85 ? -5.729 12.073 13.686 1.00 90.62 85 GLU A CA 1
ATOM 668 C C . GLU A 1 85 ? -4.192 12.071 13.639 1.00 90.62 85 GLU A C 1
ATOM 670 O O . GLU A 1 85 ? -3.648 11.160 13.016 1.00 90.62 85 GLU A O 1
ATOM 675 N N . PRO A 1 86 ? -3.462 13.031 14.249 1.00 92.44 86 PRO A N 1
ATOM 676 C CA . PRO A 1 86 ? -2.000 13.009 14.232 1.00 92.44 86 PRO A CA 1
ATOM 677 C C . PRO A 1 86 ? -1.433 11.748 14.883 1.00 92.44 86 PRO A C 1
ATOM 679 O O . PRO A 1 86 ? -0.577 11.089 14.298 1.00 92.44 86 PRO A O 1
ATOM 682 N N . GLU A 1 87 ? -1.961 11.367 16.045 1.00 94.06 87 GLU A N 1
ATOM 683 C CA . GLU A 1 87 ? -1.539 10.170 16.769 1.00 94.06 87 GLU A CA 1
ATOM 684 C C . GLU A 1 87 ? -1.881 8.897 15.989 1.00 94.06 87 GLU A C 1
ATOM 686 O O . GLU A 1 87 ? -1.066 7.977 15.928 1.00 94.06 87 GLU A O 1
ATOM 691 N N . PHE A 1 88 ? -3.048 8.857 15.334 1.00 94.88 88 PHE A N 1
ATOM 692 C CA . PHE A 1 88 ? -3.410 7.750 14.450 1.00 94.88 88 PHE A CA 1
ATOM 693 C C . PHE A 1 88 ? -2.441 7.629 13.268 1.00 94.88 88 PHE A C 1
ATOM 695 O O . PHE A 1 88 ? -2.037 6.523 12.921 1.00 94.88 88 PHE A O 1
ATOM 702 N N . ASN A 1 89 ? -2.025 8.748 12.670 1.00 93.50 89 ASN A N 1
ATOM 703 C CA . ASN A 1 89 ? -1.062 8.736 11.566 1.00 93.50 89 ASN A CA 1
ATOM 704 C C . ASN A 1 89 ? 0.306 8.235 12.014 1.00 93.50 89 ASN A C 1
ATOM 706 O O . ASN A 1 89 ? 0.916 7.440 11.308 1.00 93.50 89 ASN A O 1
ATOM 710 N N . SER A 1 90 ? 0.778 8.661 13.186 1.00 94.19 90 SER A N 1
ATOM 711 C CA . SER A 1 90 ? 2.024 8.145 13.754 1.00 94.19 90 SER A CA 1
ATOM 712 C C . SER A 1 90 ? 1.939 6.643 14.019 1.00 94.19 90 SER A C 1
ATOM 714 O O . SER A 1 90 ? 2.867 5.914 13.682 1.00 94.19 90 SER A O 1
ATOM 716 N N . LEU A 1 91 ? 0.814 6.171 14.564 1.00 95.75 91 LEU A N 1
ATOM 717 C CA . LEU A 1 91 ? 0.569 4.747 14.789 1.00 95.75 91 LEU A CA 1
ATOM 718 C C . LEU A 1 91 ? 0.554 3.954 13.472 1.00 95.75 91 LEU A C 1
ATOM 720 O O . LEU A 1 91 ? 1.171 2.891 13.385 1.00 95.75 91 LEU A O 1
ATOM 724 N N . LEU A 1 92 ? -0.124 4.480 12.449 1.00 96.56 92 LEU A N 1
ATOM 725 C CA . LEU A 1 92 ? -0.184 3.880 11.122 1.00 96.56 92 LEU A CA 1
ATOM 726 C C . LEU A 1 92 ? 1.204 3.789 10.494 1.00 96.56 92 LEU A C 1
ATOM 728 O O . LEU A 1 92 ? 1.597 2.707 10.087 1.00 96.56 92 LEU A O 1
ATOM 732 N N . LEU A 1 93 ? 1.959 4.887 10.436 1.00 95.31 93 LEU A N 1
ATOM 733 C CA . LEU A 1 93 ? 3.280 4.901 9.799 1.00 95.31 93 LEU A CA 1
ATOM 734 C C . LEU A 1 93 ? 4.306 4.041 10.548 1.00 95.31 93 LEU A C 1
ATOM 736 O O . LEU A 1 93 ? 5.224 3.518 9.927 1.00 95.31 93 LEU A O 1
ATOM 740 N N . ALA A 1 94 ? 4.141 3.857 11.860 1.00 96.31 94 ALA A N 1
ATOM 741 C CA . ALA A 1 94 ? 4.950 2.912 12.625 1.00 96.31 94 ALA A CA 1
ATOM 742 C C . ALA A 1 94 ? 4.594 1.446 12.322 1.00 96.31 94 ALA A C 1
ATOM 744 O O . ALA A 1 94 ? 5.469 0.587 12.372 1.00 96.31 94 ALA A O 1
ATOM 745 N N . SER A 1 95 ? 3.322 1.161 12.024 1.00 97.44 95 SER A N 1
ATOM 746 C CA . SER A 1 95 ? 2.830 -0.200 11.7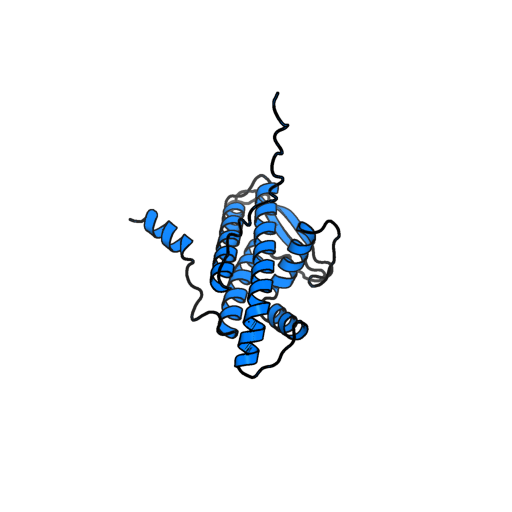60 1.00 97.44 95 SER A CA 1
ATOM 747 C C . SER A 1 95 ? 2.919 -0.593 10.284 1.00 97.44 95 SER A C 1
ATOM 749 O O . SER A 1 95 ? 3.030 -1.772 9.979 1.00 97.44 95 SER A O 1
ATOM 751 N N . VAL A 1 96 ? 2.850 0.386 9.380 1.00 97.69 96 VAL A N 1
ATOM 752 C CA . VAL A 1 96 ? 2.846 0.236 7.919 1.00 97.69 96 VAL A CA 1
ATOM 753 C C . VAL A 1 96 ? 3.794 1.280 7.306 1.00 97.69 96 VAL A C 1
ATOM 755 O O . VAL A 1 96 ? 3.340 2.294 6.764 1.00 97.69 96 VAL A O 1
ATOM 758 N N . PRO A 1 97 ? 5.121 1.086 7.404 1.00 94.62 97 PRO A N 1
ATOM 759 C CA . PRO A 1 97 ? 6.102 2.079 6.956 1.00 94.62 97 PRO A CA 1
ATOM 760 C C . PRO A 1 97 ? 5.969 2.459 5.473 1.00 94.62 97 PRO A C 1
ATOM 762 O O . PRO A 1 97 ? 6.121 3.629 5.101 1.00 94.62 97 PRO A O 1
ATOM 765 N N . GLU A 1 98 ? 5.602 1.496 4.624 1.00 95.44 98 GLU A N 1
ATOM 766 C CA . GLU A 1 98 ? 5.451 1.654 3.172 1.00 95.44 98 GLU A CA 1
ATOM 767 C C . GLU A 1 98 ? 4.291 2.590 2.793 1.00 95.44 98 GLU A C 1
ATOM 769 O O . GLU A 1 98 ? 4.216 3.088 1.664 1.00 95.44 98 GLU A O 1
ATOM 774 N N . GLN A 1 99 ? 3.390 2.879 3.737 1.00 96.50 99 GLN A N 1
ATOM 775 C CA . GLN A 1 99 ? 2.274 3.796 3.530 1.00 96.50 99 GLN A CA 1
ATOM 776 C C . GLN A 1 99 ? 2.743 5.227 3.232 1.00 96.50 99 GLN A C 1
ATOM 778 O O . GLN A 1 99 ? 2.051 5.963 2.522 1.00 96.50 99 GLN A O 1
ATOM 783 N N . SER A 1 100 ? 3.912 5.627 3.741 1.00 93.69 100 SER A N 1
ATOM 784 C CA . SER A 1 100 ? 4.512 6.939 3.466 1.00 93.69 100 SER A CA 1
ATOM 785 C C . SER A 1 100 ? 4.764 7.144 1.966 1.00 93.69 100 SER A C 1
ATOM 787 O O . SER A 1 100 ? 4.275 8.118 1.390 1.00 93.69 100 SER A O 1
ATOM 789 N N . ILE A 1 101 ? 5.416 6.168 1.324 1.00 93.56 101 ILE A N 1
ATOM 790 C CA . ILE A 1 101 ? 5.679 6.117 -0.121 1.00 93.56 101 ILE A CA 1
ATOM 791 C C . ILE A 1 101 ? 4.358 6.196 -0.888 1.00 93.56 101 ILE A C 1
ATOM 793 O O . ILE A 1 101 ? 4.175 7.055 -1.754 1.00 93.56 101 ILE A O 1
ATOM 797 N N . CYS A 1 102 ? 3.399 5.336 -0.532 1.00 95.12 102 CYS A N 1
ATOM 798 C CA . CYS A 1 102 ? 2.109 5.272 -1.214 1.00 95.12 102 CYS A CA 1
ATOM 799 C C . CYS A 1 102 ? 1.337 6.591 -1.129 1.00 95.12 102 CYS A C 1
ATOM 801 O O . CYS A 1 102 ? 0.736 7.025 -2.113 1.00 95.12 102 CYS A O 1
ATOM 803 N N . SER A 1 103 ? 1.370 7.247 0.030 1.00 93.12 103 SER A N 1
ATOM 804 C CA . SER A 1 103 ? 0.691 8.523 0.248 1.00 93.12 103 SER A CA 1
ATOM 805 C C . SER A 1 103 ? 1.263 9.627 -0.632 1.00 93.12 103 SER A C 1
ATOM 807 O O . SER A 1 103 ? 0.502 10.357 -1.270 1.00 93.12 103 SER A O 1
ATOM 809 N N . ASP A 1 104 ? 2.588 9.733 -0.708 1.00 91.00 104 ASP A N 1
ATOM 810 C CA . ASP A 1 104 ? 3.252 10.798 -1.460 1.00 91.00 104 ASP A CA 1
ATOM 811 C C . ASP A 1 104 ? 3.148 10.558 -2.978 1.00 91.00 104 ASP A C 1
ATOM 813 O O . ASP A 1 104 ? 2.837 11.489 -3.732 1.00 91.00 104 ASP A O 1
ATOM 817 N N . VAL A 1 105 ? 3.245 9.303 -3.437 1.00 91.12 105 VAL A N 1
ATOM 818 C CA . VAL A 1 105 ? 2.971 8.935 -4.840 1.00 91.12 105 VAL A CA 1
ATOM 819 C C . VAL A 1 105 ? 1.510 9.212 -5.207 1.00 91.12 105 VAL A C 1
ATOM 821 O O . VAL A 1 105 ? 1.243 9.843 -6.231 1.00 91.12 105 VAL A O 1
ATOM 824 N N . ALA A 1 106 ? 0.547 8.807 -4.372 1.00 92.00 106 ALA A N 1
ATOM 825 C CA . ALA A 1 106 ? -0.874 9.046 -4.629 1.00 92.00 106 ALA A CA 1
ATOM 826 C C . ALA A 1 106 ? -1.216 10.543 -4.661 1.00 92.00 106 ALA A C 1
ATOM 828 O O . ALA A 1 106 ? -2.009 10.972 -5.501 1.00 92.00 106 ALA A O 1
ATOM 829 N N . ASN A 1 107 ? -0.617 11.348 -3.778 1.00 87.69 107 ASN A N 1
ATOM 830 C CA . ASN A 1 107 ? -0.779 12.802 -3.786 1.00 87.69 107 ASN A CA 1
ATOM 831 C C . ASN A 1 107 ? -0.240 13.412 -5.085 1.00 87.69 107 ASN A C 1
ATOM 833 O O . ASN A 1 107 ? -0.922 14.231 -5.698 1.00 87.69 107 ASN A O 1
ATOM 837 N N . THR A 1 108 ? 0.937 12.974 -5.536 1.00 84.38 108 THR A N 1
ATOM 838 C CA . THR A 1 108 ? 1.557 13.436 -6.788 1.00 84.38 108 THR A CA 1
ATOM 839 C C . THR A 1 108 ? 0.729 13.053 -8.013 1.00 84.38 108 THR A C 1
ATOM 841 O O . THR A 1 108 ? 0.537 13.864 -8.911 1.00 84.38 108 THR A O 1
ATOM 844 N N . ALA A 1 109 ? 0.182 11.837 -8.043 1.00 85.38 109 ALA A N 1
ATOM 845 C CA . ALA A 1 109 ? -0.663 11.379 -9.143 1.00 85.38 109 ALA A CA 1
ATOM 846 C C . ALA A 1 109 ? -2.007 12.130 -9.216 1.00 85.38 109 ALA A C 1
ATOM 848 O O . ALA A 1 109 ? -2.552 12.326 -10.302 1.00 85.38 109 ALA A O 1
ATOM 849 N N . LYS A 1 110 ? -2.554 12.555 -8.068 1.00 78.75 110 LYS A N 1
ATOM 850 C CA . LYS A 1 110 ? -3.844 13.263 -7.977 1.00 78.75 110 LYS A CA 1
ATOM 851 C C . LYS A 1 110 ? -3.730 14.775 -8.162 1.00 78.75 110 LYS A C 1
ATOM 853 O O . LYS A 1 110 ? -4.698 15.409 -8.584 1.00 78.75 110 LYS A O 1
ATOM 858 N N . HIS A 1 111 ? -2.594 15.372 -7.814 1.00 74.81 111 HIS A N 1
ATOM 859 C CA . HIS A 1 111 ? -2.426 16.820 -7.768 1.00 74.81 111 HIS A CA 1
ATOM 860 C C . HIS A 1 111 ? -1.286 17.280 -8.669 1.00 74.81 111 HIS A C 1
ATOM 862 O O . HIS A 1 111 ? -0.184 16.754 -8.631 1.00 74.81 111 HIS A O 1
ATOM 868 N N . SER A 1 112 ? -1.514 18.360 -9.417 1.00 62.25 112 SER A N 1
ATOM 869 C CA . SER A 1 112 ? -0.485 18.970 -10.270 1.00 62.25 112 SER A CA 1
ATOM 870 C C . SER A 1 112 ? 0.671 19.620 -9.496 1.00 62.25 112 SER A C 1
ATOM 872 O O . SER A 1 112 ? 1.633 20.076 -10.110 1.00 62.25 112 SER A O 1
ATOM 874 N N . LYS A 1 113 ? 0.580 19.702 -8.161 1.00 60.69 113 LYS A N 1
ATOM 875 C CA . LYS A 1 113 ? 1.616 20.247 -7.281 1.00 60.69 113 LYS A CA 1
ATOM 876 C C . LYS A 1 113 ? 2.042 19.189 -6.274 1.00 60.69 113 LYS A C 1
ATOM 878 O O . LYS A 1 113 ? 1.235 18.768 -5.448 1.00 60.69 113 LYS A O 1
ATOM 883 N N . PHE A 1 114 ? 3.318 18.829 -6.333 1.00 65.50 114 PHE A N 1
ATOM 884 C CA . PHE A 1 114 ? 3.963 17.973 -5.350 1.00 65.50 114 PHE A CA 1
ATOM 885 C C . PHE A 1 114 ? 3.914 18.627 -3.962 1.00 65.50 114 PHE A C 1
ATOM 887 O O . PHE A 1 114 ? 4.283 19.793 -3.803 1.00 65.50 114 PHE A O 1
ATOM 894 N N . GLN A 1 115 ? 3.433 17.883 -2.969 1.00 63.84 115 GLN A N 1
ATOM 895 C CA . GLN A 1 115 ? 3.572 18.219 -1.556 1.00 63.84 115 GLN A CA 1
ATOM 896 C C . GLN A 1 115 ? 4.212 17.022 -0.874 1.00 63.84 115 GLN A C 1
ATOM 898 O O . GLN A 1 115 ? 3.523 16.056 -0.552 1.00 63.84 115 GLN A O 1
ATOM 903 N N . GLU A 1 116 ? 5.523 17.101 -0.684 1.00 66.00 116 GLU A N 1
ATOM 904 C CA . GLU A 1 116 ? 6.259 16.121 0.100 1.00 66.00 116 GLU A CA 1
ATOM 905 C C . GLU A 1 116 ? 5.817 16.213 1.557 1.00 66.00 116 GLU A C 1
ATOM 907 O O . GLU A 1 116 ? 5.766 17.312 2.123 1.00 66.00 116 GLU A O 1
ATOM 912 N N . LYS A 1 117 ? 5.443 15.082 2.152 1.00 76.38 117 LYS A N 1
ATOM 913 C CA . LYS A 1 117 ? 4.995 15.058 3.548 1.00 76.38 117 LYS A CA 1
ATOM 914 C C . LYS A 1 117 ? 5.696 13.974 4.334 1.00 76.38 117 LYS A C 1
ATOM 916 O O . LYS A 1 117 ? 6.265 14.273 5.378 1.00 76.38 117 LYS A O 1
ATOM 921 N N . ASN A 1 118 ? 5.641 12.741 3.844 1.00 79.88 118 ASN A N 1
ATOM 922 C CA . ASN A 1 118 ? 5.971 11.576 4.655 1.00 79.88 118 ASN A CA 1
ATOM 923 C C . ASN A 1 118 ? 7.195 10.808 4.134 1.00 79.88 118 ASN A C 1
ATOM 925 O O . ASN A 1 118 ? 7.833 10.122 4.924 1.00 79.88 118 ASN A O 1
ATOM 929 N N . TRP A 1 119 ? 7.550 10.939 2.853 1.00 85.88 119 TRP A N 1
ATOM 930 C CA . TRP A 1 119 ? 8.712 10.299 2.230 1.00 85.88 119 TRP A CA 1
ATOM 931 C C . TRP A 1 119 ? 9.691 11.356 1.697 1.00 85.88 119 TRP A C 1
ATOM 933 O O . TRP A 1 119 ? 9.770 11.631 0.504 1.00 85.88 119 TRP A O 1
ATOM 943 N N . LEU A 1 120 ? 10.412 11.994 2.624 1.00 84.12 120 LEU A N 1
ATOM 944 C CA . LEU A 1 120 ? 11.279 13.143 2.340 1.00 84.12 120 LEU A CA 1
ATOM 945 C C . LEU A 1 120 ? 12.481 12.778 1.453 1.00 84.12 120 LEU A C 1
ATOM 947 O O . LEU A 1 120 ? 13.296 11.927 1.806 1.00 84.12 120 LEU A O 1
ATOM 951 N N . GLY A 1 121 ? 12.609 13.476 0.326 1.00 83.56 121 GLY A N 1
ATOM 952 C CA . GLY A 1 121 ? 13.596 13.263 -0.730 1.00 83.56 121 GLY A CA 1
ATOM 953 C C . GLY A 1 121 ? 13.447 11.927 -1.461 1.00 83.56 121 GLY A C 1
ATOM 954 O O . GLY A 1 121 ? 14.340 11.543 -2.217 1.00 83.56 121 GLY A O 1
ATOM 955 N N . GLY A 1 122 ? 12.354 11.209 -1.216 1.00 86.81 122 GLY A N 1
ATOM 956 C CA . GLY A 1 122 ? 12.083 9.913 -1.801 1.00 86.81 122 GLY A CA 1
ATOM 957 C C . GLY A 1 122 ? 11.752 10.006 -3.285 1.00 86.81 122 GLY A C 1
ATOM 958 O O . GLY A 1 122 ? 11.042 10.911 -3.724 1.00 86.81 122 GLY A O 1
ATOM 959 N N . THR A 1 123 ? 12.259 9.067 -4.083 1.00 88.38 123 THR A N 1
ATOM 960 C CA . THR A 1 123 ? 11.980 9.036 -5.523 1.00 88.38 123 THR A CA 1
ATOM 961 C C . THR A 1 123 ? 11.611 7.646 -6.015 1.00 88.38 123 THR A C 1
ATOM 963 O O . THR A 1 123 ? 12.170 6.632 -5.596 1.00 88.38 123 THR A O 1
ATOM 966 N N . VAL A 1 124 ? 10.652 7.608 -6.939 1.00 89.69 124 VAL A N 1
ATOM 967 C CA . VAL A 1 124 ? 10.342 6.415 -7.727 1.00 89.69 124 VAL A CA 1
ATOM 968 C C . VAL A 1 124 ? 11.197 6.456 -8.984 1.00 89.69 124 VAL A C 1
ATOM 970 O O . VAL A 1 124 ? 11.133 7.431 -9.733 1.00 89.69 124 VAL A O 1
ATOM 973 N N . SER A 1 125 ? 11.976 5.406 -9.223 1.00 90.81 125 SER A N 1
ATOM 974 C CA . SER A 1 125 ? 12.793 5.273 -10.432 1.00 90.81 125 SER A CA 1
ATOM 975 C C . SER A 1 125 ? 12.475 3.986 -11.171 1.00 90.81 125 SER A C 1
ATOM 977 O O . SER A 1 125 ? 12.116 2.979 -10.563 1.00 90.81 125 SER A O 1
ATOM 979 N N . ILE A 1 126 ? 12.601 4.033 -12.494 1.00 91.94 126 ILE A N 1
ATOM 980 C CA . ILE A 1 126 ? 12.387 2.886 -13.372 1.00 91.94 126 ILE A CA 1
ATOM 981 C C . ILE A 1 126 ? 13.669 2.670 -14.156 1.00 91.94 126 ILE A C 1
ATOM 983 O O . ILE A 1 126 ? 14.172 3.604 -14.784 1.00 91.94 126 ILE A O 1
ATOM 987 N N . PHE A 1 127 ? 14.174 1.444 -14.125 1.00 91.69 127 PHE A N 1
ATOM 988 C CA . PHE A 1 127 ? 15.386 1.053 -14.830 1.00 91.69 127 PHE A CA 1
ATOM 989 C C . PHE A 1 127 ? 15.098 -0.131 -15.744 1.00 91.69 127 PHE A C 1
ATOM 991 O O . PHE A 1 127 ? 14.222 -0.947 -15.461 1.00 91.69 127 PHE A O 1
ATOM 998 N N . TRP A 1 128 ? 15.816 -0.186 -16.861 1.00 92.88 128 TRP A N 1
ATOM 999 C CA . TRP A 1 128 ? 15.890 -1.387 -17.679 1.00 92.88 128 TRP A CA 1
ATOM 1000 C C . TRP A 1 128 ? 16.887 -2.344 -17.029 1.00 92.88 128 TRP A C 1
ATOM 1002 O O . TRP A 1 128 ? 18.045 -1.973 -16.833 1.00 92.88 128 TRP A O 1
ATOM 1012 N N . GLU A 1 129 ? 16.442 -3.546 -16.690 1.00 91.50 129 GLU A N 1
ATOM 1013 C CA . GLU A 1 129 ? 17.320 -4.643 -16.304 1.00 91.50 129 GLU A CA 1
ATOM 1014 C C . GLU A 1 129 ? 17.587 -5.497 -17.545 1.00 91.50 129 GLU A C 1
ATOM 1016 O O . GLU A 1 129 ? 16.653 -5.953 -18.199 1.00 91.50 129 GLU A O 1
ATOM 1021 N N . GLU A 1 130 ? 18.862 -5.708 -17.880 1.00 89.94 130 GLU A N 1
ATOM 1022 C CA . GLU A 1 130 ? 19.280 -6.476 -19.069 1.00 89.94 130 GLU A CA 1
ATOM 1023 C C . GLU A 1 130 ? 18.991 -7.983 -18.957 1.00 89.94 130 GLU A C 1
ATOM 1025 O O . GLU A 1 130 ? 19.141 -8.719 -19.933 1.00 89.94 130 GLU A O 1
ATOM 1030 N N . GLY A 1 131 ? 18.549 -8.438 -17.783 1.00 86.38 131 GLY A N 1
ATOM 1031 C CA . GLY A 1 131 ? 18.376 -9.853 -17.495 1.00 86.38 131 GLY A CA 1
ATOM 1032 C C . GLY A 1 131 ? 19.705 -10.608 -17.382 1.00 86.38 131 GLY A C 1
ATOM 1033 O O . GLY A 1 131 ? 20.794 -10.040 -17.500 1.00 86.38 131 GLY A O 1
ATOM 1034 N N . ASP A 1 132 ? 19.604 -11.907 -17.132 1.00 89.19 132 ASP A N 1
ATOM 1035 C CA . ASP A 1 132 ? 20.710 -12.859 -17.081 1.00 89.19 132 ASP A CA 1
ATOM 1036 C C . ASP A 1 132 ? 20.278 -14.241 -17.623 1.00 89.19 132 ASP A C 1
ATOM 1038 O O . ASP A 1 132 ? 19.330 -14.344 -18.402 1.00 89.19 132 ASP A O 1
ATOM 1042 N N . GLU A 1 133 ? 21.015 -15.305 -17.283 1.00 88.06 133 GLU A N 1
ATOM 1043 C CA . GLU A 1 133 ? 20.721 -16.675 -17.733 1.00 88.06 133 GLU A CA 1
ATOM 1044 C C . GLU A 1 133 ? 19.359 -17.192 -17.233 1.00 88.06 133 GLU A C 1
ATOM 1046 O O . GLU A 1 133 ? 18.721 -17.994 -17.919 1.00 88.06 133 GLU A O 1
ATOM 1051 N N . ASP A 1 134 ? 18.888 -16.695 -16.087 1.00 88.44 134 ASP A N 1
ATOM 1052 C CA . ASP A 1 134 ? 17.676 -17.157 -15.410 1.00 88.44 134 ASP A CA 1
ATOM 1053 C C . ASP A 1 134 ? 16.516 -16.149 -15.506 1.00 88.44 134 ASP A C 1
ATOM 1055 O O . ASP A 1 134 ? 15.351 -16.513 -15.307 1.00 88.44 134 ASP A O 1
ATOM 1059 N N . ILE A 1 135 ? 16.807 -14.880 -15.812 1.00 85.94 135 ILE A N 1
ATOM 1060 C CA . ILE A 1 135 ? 15.855 -13.769 -15.751 1.00 85.94 135 ILE A CA 1
ATOM 1061 C C . ILE A 1 135 ? 15.849 -13.000 -17.083 1.00 85.94 135 ILE A C 1
ATOM 1063 O O . ILE A 1 135 ? 16.853 -12.393 -17.439 1.00 85.94 135 ILE A O 1
ATOM 1067 N N . PRO A 1 136 ? 14.727 -12.959 -17.827 1.00 90.81 136 PRO A N 1
ATOM 1068 C CA . PRO A 1 136 ? 14.602 -12.116 -19.014 1.00 90.81 136 PRO A CA 1
ATOM 1069 C C . PRO A 1 136 ? 14.777 -10.614 -18.724 1.00 90.81 136 PRO A C 1
ATOM 1071 O O . PRO A 1 136 ? 14.443 -10.156 -17.629 1.00 90.81 136 PRO A O 1
ATOM 1074 N N . PRO A 1 137 ? 15.223 -9.819 -19.714 1.00 92.81 137 PRO A N 1
ATOM 1075 C CA . PRO A 1 137 ? 15.286 -8.370 -19.580 1.00 92.81 137 PRO A CA 1
ATOM 1076 C C . PRO A 1 137 ? 13.900 -7.737 -19.456 1.00 92.81 137 PRO A C 1
ATOM 1078 O O . PRO A 1 137 ? 12.934 -8.199 -20.067 1.00 92.81 137 PRO A O 1
ATOM 1081 N N . GLY A 1 138 ? 13.815 -6.613 -18.752 1.00 93.00 138 GLY A N 1
ATOM 1082 C CA . GLY A 1 138 ? 12.588 -5.830 -18.660 1.00 93.00 138 GLY A CA 1
ATOM 1083 C C . GLY A 1 138 ? 12.727 -4.589 -17.790 1.00 93.00 138 GLY A C 1
ATOM 1084 O O . GLY A 1 138 ? 13.741 -4.366 -17.131 1.00 93.00 138 GLY A O 1
ATOM 1085 N N . PHE A 1 139 ? 11.687 -3.758 -17.775 1.00 93.75 139 PHE A N 1
ATOM 1086 C CA . PHE A 1 139 ? 11.638 -2.624 -16.857 1.00 93.75 139 PHE A CA 1
ATOM 1087 C C . PHE A 1 139 ? 11.314 -3.071 -15.430 1.00 93.75 139 PHE A C 1
ATOM 1089 O O . PHE A 1 139 ? 10.371 -3.831 -15.207 1.00 93.75 139 PHE A O 1
ATOM 1096 N N . ALA A 1 140 ? 12.045 -2.528 -14.459 1.00 92.94 140 ALA A N 1
ATOM 1097 C CA . ALA A 1 140 ? 11.809 -2.703 -13.032 1.00 92.94 140 ALA A CA 1
ATOM 1098 C C . ALA A 1 140 ? 11.659 -1.350 -12.327 1.00 92.94 140 ALA A C 1
ATOM 1100 O O . ALA A 1 140 ? 12.292 -0.358 -12.700 1.00 92.94 140 ALA A O 1
ATOM 1101 N N . LEU A 1 141 ? 10.795 -1.310 -11.310 1.00 93.88 141 LEU A N 1
ATOM 1102 C CA . LEU A 1 141 ? 10.491 -0.108 -10.531 1.00 93.88 141 LEU A CA 1
ATOM 1103 C C . LEU A 1 141 ? 11.082 -0.212 -9.122 1.00 93.88 141 LEU A C 1
ATOM 1105 O O . LEU A 1 141 ? 10.916 -1.223 -8.435 1.00 93.88 141 LEU A O 1
ATOM 1109 N N . TYR A 1 142 ? 11.735 0.862 -8.685 1.00 93.50 142 TYR A N 1
ATOM 1110 C CA . TYR A 1 142 ? 12.452 0.946 -7.416 1.00 93.50 142 TYR A CA 1
ATOM 1111 C C . TYR A 1 142 ? 11.982 2.151 -6.622 1.00 93.50 142 TYR A C 1
ATOM 1113 O O . TYR A 1 142 ? 11.709 3.224 -7.175 1.00 93.50 142 TYR A O 1
ATOM 1121 N N . HIS A 1 143 ? 11.954 1.976 -5.309 1.00 91.94 143 HIS A N 1
ATOM 1122 C CA . HIS A 1 143 ? 11.834 3.076 -4.369 1.00 91.94 143 HIS A CA 1
ATOM 1123 C C . HIS A 1 143 ? 13.231 3.454 -3.888 1.00 91.94 143 HIS A C 1
ATOM 1125 O O . HIS A 1 143 ? 14.000 2.600 -3.454 1.00 91.94 143 HIS A O 1
ATOM 1131 N N . ILE A 1 144 ? 13.572 4.733 -3.994 1.00 89.38 144 ILE A N 1
ATOM 1132 C CA . ILE A 1 144 ? 14.867 5.264 -3.579 1.00 89.38 144 ILE A CA 1
ATOM 1133 C C . ILE A 1 144 ? 14.625 6.242 -2.440 1.00 89.38 144 ILE A C 1
ATOM 1135 O O . ILE A 1 144 ? 14.015 7.292 -2.645 1.00 89.38 144 ILE A O 1
ATOM 1139 N N . THR A 1 145 ? 15.134 5.913 -1.257 1.00 87.38 145 THR A N 1
ATOM 1140 C CA . THR A 1 145 ? 15.111 6.800 -0.092 1.00 87.38 145 THR A CA 1
ATOM 1141 C C . THR A 1 145 ? 16.506 7.395 0.121 1.00 87.38 145 THR A C 1
ATOM 1143 O O . THR A 1 145 ? 17.497 6.658 0.093 1.00 87.38 145 THR A O 1
ATOM 1146 N N . PRO A 1 146 ? 16.639 8.714 0.345 1.00 83.88 146 PRO A N 1
ATOM 1147 C CA . PRO A 1 146 ? 17.935 9.326 0.614 1.00 83.88 146 PRO A CA 1
ATOM 1148 C C . PRO A 1 146 ? 18.631 8.701 1.826 1.00 83.88 146 PRO A C 1
ATOM 1150 O O . PRO A 1 146 ? 18.053 8.595 2.903 1.00 83.88 146 PRO A O 1
ATOM 1153 N N . GLY A 1 147 ? 19.903 8.337 1.660 1.00 81.00 147 GLY A N 1
ATOM 1154 C CA . GLY A 1 147 ? 20.721 7.772 2.737 1.00 81.00 147 GLY A CA 1
ATOM 1155 C C . GLY A 1 147 ? 20.553 6.266 2.952 1.00 81.00 147 GLY A C 1
ATOM 1156 O O . GLY A 1 147 ? 21.314 5.695 3.733 1.00 81.00 147 GLY A O 1
ATOM 1157 N N . GLU A 1 148 ? 19.634 5.606 2.243 1.00 82.38 148 GLU A N 1
ATOM 1158 C CA . GLU A 1 148 ? 19.561 4.145 2.220 1.00 82.38 148 GLU A CA 1
ATOM 1159 C C . GLU A 1 148 ? 20.547 3.572 1.195 1.00 82.38 148 GLU A C 1
ATOM 1161 O O . GLU A 1 148 ? 20.684 4.064 0.077 1.00 82.38 148 GLU A O 1
ATOM 1166 N N . VAL A 1 149 ? 21.267 2.519 1.594 1.00 71.38 149 VAL A N 1
ATOM 1167 C CA . VAL A 1 149 ? 22.273 1.856 0.741 1.00 71.38 149 VAL A CA 1
ATOM 1168 C C . VAL A 1 149 ? 21.611 0.975 -0.322 1.00 71.38 149 VAL A C 1
ATOM 1170 O O . VAL A 1 149 ? 22.188 0.739 -1.380 1.00 71.38 149 VAL A O 1
ATOM 1173 N N . ALA A 1 150 ? 20.400 0.491 -0.045 1.00 76.75 150 ALA A N 1
ATOM 1174 C CA . ALA A 1 150 ? 19.628 -0.347 -0.947 1.00 76.75 150 ALA A CA 1
ATOM 1175 C C . ALA A 1 150 ? 18.407 0.420 -1.456 1.00 76.75 150 ALA A C 1
ATOM 1177 O O . ALA A 1 150 ? 17.720 1.082 -0.685 1.00 76.75 150 ALA A O 1
ATOM 1178 N N . SER A 1 151 ? 18.120 0.294 -2.750 1.00 79.25 151 SER A N 1
ATOM 1179 C CA . SER A 1 151 ? 16.860 0.743 -3.341 1.00 79.25 151 SER A CA 1
ATOM 1180 C C . SER A 1 151 ? 15.947 -0.473 -3.479 1.00 79.25 151 SER A C 1
ATOM 1182 O O . SER A 1 151 ? 16.178 -1.291 -4.373 1.00 79.25 151 SER A O 1
ATOM 1184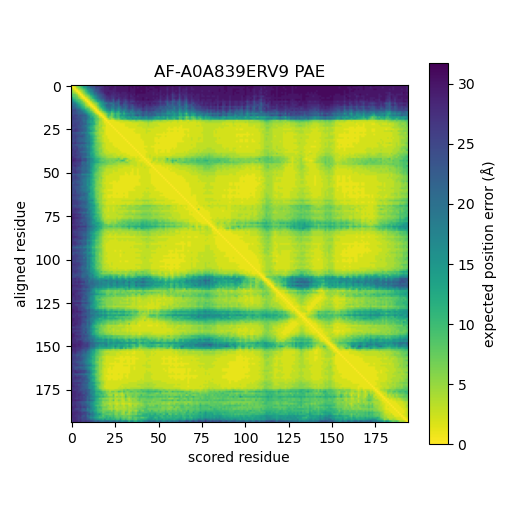 N N . PRO A 1 152 ? 14.972 -0.682 -2.577 1.00 83.69 152 PRO A N 1
ATOM 1185 C CA . PRO A 1 152 ? 14.109 -1.849 -2.665 1.00 83.69 152 PRO A CA 1
ATOM 1186 C C . PRO A 1 152 ? 13.299 -1.836 -3.966 1.00 83.69 152 PRO A C 1
ATOM 1188 O O . PRO A 1 152 ? 12.739 -0.812 -4.369 1.00 83.69 152 PRO A O 1
ATOM 1191 N N . PHE A 1 153 ? 13.196 -3.009 -4.596 1.00 90.88 153 PHE A N 1
ATOM 1192 C CA . PHE A 1 153 ? 12.221 -3.247 -5.655 1.00 90.88 153 PHE A CA 1
ATOM 1193 C C . PHE A 1 153 ? 10.821 -2.955 -5.120 1.00 90.88 153 PHE A C 1
ATOM 1195 O O . PHE A 1 153 ? 10.427 -3.482 -4.074 1.00 90.88 153 PHE A O 1
ATOM 1202 N N . ALA A 1 154 ? 10.036 -2.186 -5.870 1.00 91.81 154 ALA A N 1
ATOM 1203 C CA . ALA A 1 154 ? 8.664 -1.875 -5.489 1.00 91.81 154 ALA A CA 1
ATOM 1204 C C . ALA A 1 154 ? 7.796 -3.125 -5.344 1.00 91.81 154 ALA A C 1
ATOM 1206 O O . ALA A 1 154 ? 6.875 -3.139 -4.536 1.00 91.81 154 ALA A O 1
ATOM 1207 N N . PHE A 1 155 ? 8.145 -4.198 -6.055 1.00 92.69 155 PHE A N 1
ATOM 1208 C CA . PHE A 1 155 ? 7.572 -5.525 -5.862 1.00 92.69 155 PHE A CA 1
ATOM 1209 C C . PHE A 1 155 ? 7.591 -5.965 -4.390 1.00 92.69 155 PHE A C 1
ATOM 1211 O O . PHE A 1 155 ? 6.549 -6.335 -3.848 1.00 92.69 155 PHE A O 1
ATOM 1218 N N . ASN A 1 156 ? 8.755 -5.873 -3.738 1.00 93.25 156 ASN A N 1
ATOM 1219 C CA . ASN A 1 156 ? 8.934 -6.276 -2.343 1.00 93.25 156 ASN A CA 1
ATOM 1220 C C . ASN A 1 156 ? 8.244 -5.290 -1.399 1.00 93.25 156 ASN A C 1
ATOM 1222 O O . ASN A 1 156 ? 7.571 -5.704 -0.458 1.00 93.25 156 ASN A O 1
ATOM 1226 N N . THR A 1 157 ? 8.362 -3.986 -1.677 1.00 94.69 157 THR A N 1
ATOM 1227 C CA . THR A 1 157 ? 7.676 -2.945 -0.897 1.00 94.69 157 THR A CA 1
ATOM 1228 C C . THR A 1 157 ? 6.164 -3.167 -0.890 1.00 94.69 157 THR A C 1
ATOM 1230 O O . THR A 1 157 ? 5.535 -3.112 0.160 1.00 94.69 157 THR A O 1
ATOM 1233 N N . PHE A 1 158 ? 5.557 -3.450 -2.042 1.00 96.75 158 PHE A N 1
ATOM 1234 C CA . PHE A 1 158 ? 4.115 -3.664 -2.133 1.00 96.75 158 PHE A CA 1
ATOM 1235 C C . PHE A 1 158 ? 3.663 -4.980 -1.498 1.00 96.75 158 PHE A C 1
ATOM 1237 O O . PHE A 1 158 ? 2.564 -5.041 -0.950 1.00 96.75 158 PHE A O 1
ATOM 1244 N N . GLU A 1 159 ? 4.500 -6.017 -1.492 1.00 95.31 159 GLU A N 1
ATOM 1245 C CA . GLU A 1 159 ? 4.208 -7.229 -0.725 1.00 95.31 159 GLU A CA 1
ATOM 1246 C C . GLU A 1 159 ? 4.219 -6.967 0.791 1.00 95.31 159 GLU A C 1
ATOM 1248 O O . GLU A 1 159 ? 3.296 -7.386 1.496 1.00 95.31 159 GLU A O 1
ATOM 1253 N N . GLN A 1 160 ? 5.220 -6.236 1.293 1.00 96.19 160 GLN A N 1
ATOM 1254 C CA . GLN A 1 160 ? 5.306 -5.844 2.705 1.00 96.19 160 GLN A CA 1
ATOM 1255 C C . GLN A 1 160 ? 4.131 -4.953 3.111 1.00 96.19 160 GLN A C 1
ATOM 1257 O O . GLN A 1 160 ? 3.478 -5.227 4.117 1.00 96.19 160 GLN A O 1
ATOM 1262 N N . LEU A 1 161 ? 3.776 -3.984 2.263 1.00 97.31 161 LEU A N 1
ATOM 1263 C CA . LEU A 1 161 ? 2.605 -3.126 2.426 1.00 97.31 161 LEU A CA 1
ATOM 1264 C C . LEU A 1 161 ? 1.329 -3.947 2.679 1.00 97.31 161 LEU A C 1
ATOM 1266 O O . LEU A 1 161 ? 0.568 -3.617 3.587 1.00 97.31 161 LEU A O 1
ATOM 1270 N N . LEU A 1 162 ? 1.089 -5.030 1.924 1.00 96.75 162 LEU A N 1
ATOM 1271 C CA . LEU A 1 162 ? -0.080 -5.896 2.137 1.00 96.75 162 LEU A CA 1
ATOM 1272 C C . LEU A 1 162 ? -0.074 -6.582 3.501 1.00 96.75 162 LEU A C 1
ATOM 1274 O O . LEU A 1 162 ? -1.130 -6.693 4.132 1.00 96.75 162 LEU A O 1
ATOM 1278 N N . ASN A 1 163 ? 1.089 -7.083 3.917 1.00 96.50 163 ASN A N 1
ATOM 1279 C CA . ASN A 1 163 ? 1.255 -7.799 5.180 1.00 96.50 163 ASN A CA 1
ATOM 1280 C C . ASN A 1 163 ? 1.047 -6.859 6.363 1.00 96.50 163 ASN A C 1
ATOM 1282 O O . ASN A 1 163 ? 0.172 -7.106 7.193 1.00 96.50 163 ASN A O 1
ATOM 1286 N N . HIS A 1 164 ? 1.772 -5.744 6.376 1.00 98.06 164 HIS A N 1
ATOM 1287 C CA . HIS A 1 164 ? 1.690 -4.740 7.426 1.00 98.06 164 HIS A CA 1
ATOM 1288 C C . HIS A 1 164 ? 0.284 -4.145 7.537 1.00 98.06 164 HIS A C 1
ATOM 1290 O O . HIS A 1 164 ? -0.237 -3.998 8.641 1.00 98.06 164 HIS A O 1
ATOM 1296 N N . TRP A 1 165 ? -0.394 -3.878 6.413 1.00 98.00 165 TRP A N 1
ATOM 1297 C CA . TRP A 1 165 ? -1.788 -3.434 6.461 1.00 98.00 165 TRP A CA 1
ATOM 1298 C C . TRP A 1 165 ? -2.714 -4.464 7.102 1.00 98.00 165 TRP A C 1
ATOM 1300 O O . TRP A 1 165 ? -3.561 -4.089 7.911 1.00 98.00 165 TRP A O 1
ATOM 1310 N N . TRP A 1 166 ? -2.575 -5.751 6.770 1.00 97.62 166 TRP A N 1
ATOM 1311 C CA . TRP A 1 166 ? -3.412 -6.781 7.383 1.00 97.62 166 TRP A CA 1
ATOM 1312 C C . TRP A 1 166 ? -3.182 -6.861 8.895 1.00 97.62 166 TRP A C 1
ATOM 1314 O O . TRP A 1 166 ? -4.136 -6.844 9.674 1.00 97.62 166 TRP A O 1
ATOM 1324 N N . GLU A 1 167 ? -1.920 -6.890 9.319 1.00 97.38 167 GLU A N 1
ATOM 1325 C CA . GLU A 1 167 ? -1.534 -6.906 10.733 1.00 97.38 167 GLU A CA 1
ATOM 1326 C C . GLU A 1 167 ? -2.061 -5.677 11.479 1.00 97.38 167 GLU A C 1
ATOM 1328 O O . GLU A 1 167 ? -2.590 -5.793 12.589 1.00 97.38 167 GLU A O 1
ATOM 1333 N N . PHE A 1 168 ? -2.005 -4.506 10.847 1.00 97.31 168 PHE A N 1
ATOM 1334 C CA . PHE A 1 168 ? -2.543 -3.276 11.405 1.00 97.31 168 PHE A CA 1
ATOM 1335 C C . PHE A 1 168 ? -4.072 -3.316 11.545 1.00 97.31 168 PHE A C 1
ATOM 1337 O O . PHE A 1 168 ? -4.607 -2.947 12.590 1.00 97.31 168 PHE A O 1
ATOM 1344 N N . LEU A 1 169 ? -4.799 -3.832 10.550 1.00 96.56 169 LEU A N 1
ATOM 1345 C CA . LEU A 1 169 ? -6.252 -4.015 10.654 1.00 96.56 169 LEU A CA 1
ATOM 1346 C C . LEU A 1 169 ? -6.629 -4.992 11.778 1.00 96.56 169 LEU A C 1
ATOM 1348 O O . LEU A 1 169 ? -7.608 -4.758 12.492 1.00 96.56 169 LEU A O 1
ATOM 1352 N N . VAL A 1 170 ? -5.849 -6.060 11.972 1.00 96.00 170 VAL A N 1
ATOM 1353 C CA . VAL A 1 170 ? -6.034 -7.003 13.085 1.00 96.00 170 VAL A CA 1
ATOM 1354 C C . VAL A 1 170 ? -5.770 -6.326 14.432 1.00 96.00 170 VAL A C 1
ATOM 1356 O O . VAL A 1 170 ? -6.564 -6.496 15.357 1.00 96.00 170 VAL A O 1
ATOM 1359 N N . SER A 1 171 ? -4.715 -5.514 14.558 1.00 93.69 171 SER A N 1
ATOM 1360 C CA . SER A 1 171 ? -4.400 -4.815 15.816 1.00 93.69 171 SER A CA 1
ATOM 1361 C C . SER A 1 171 ? -5.495 -3.819 16.229 1.00 93.69 171 SER A C 1
ATOM 1363 O O . SER A 1 171 ? -5.782 -3.641 17.418 1.00 93.69 171 SER A O 1
ATOM 1365 N N . LEU A 1 172 ? -6.191 -3.236 15.250 1.00 93.56 172 LEU A N 1
ATOM 1366 C CA . LEU A 1 172 ? -7.346 -2.367 15.464 1.00 93.56 172 LEU A CA 1
ATOM 1367 C C . LEU A 1 172 ? -8.660 -3.124 15.734 1.00 93.56 172 LE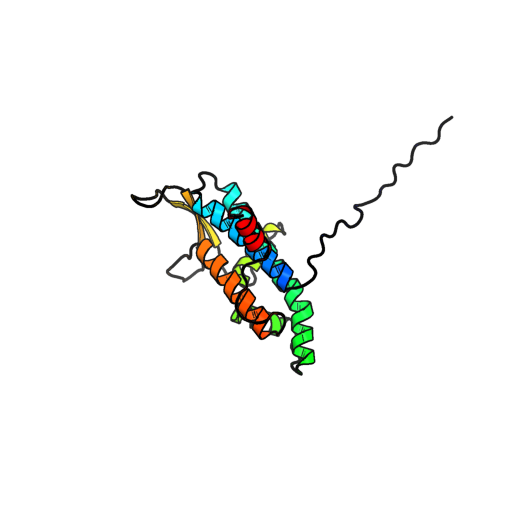U A C 1
ATOM 1369 O O . LEU A 1 172 ? -9.662 -2.477 16.045 1.00 93.56 172 LEU A O 1
ATOM 1373 N N . ASP A 1 173 ? -8.668 -4.463 15.707 1.00 93.19 173 ASP A N 1
ATOM 1374 C CA . ASP A 1 173 ? -9.867 -5.326 15.761 1.00 93.19 173 ASP A CA 1
ATOM 1375 C C . ASP A 1 173 ? -10.864 -5.039 14.619 1.00 93.19 173 ASP A C 1
ATOM 1377 O O . ASP A 1 173 ? -12.079 -5.137 14.774 1.00 93.19 173 ASP A O 1
ATOM 1381 N N . LEU A 1 174 ? -10.340 -4.639 13.456 1.00 91.69 174 LEU A N 1
ATOM 1382 C CA . LEU A 1 174 ? -11.105 -4.442 12.218 1.00 91.69 174 LEU A CA 1
ATOM 1383 C C . LEU A 1 174 ? -11.040 -5.670 11.301 1.00 91.69 174 LEU A C 1
ATOM 1385 O O . LEU A 1 174 ? -11.890 -5.840 10.431 1.00 91.69 174 LEU A O 1
ATOM 1389 N N . ALA A 1 175 ? -10.051 -6.535 11.520 1.00 93.69 175 ALA A N 1
ATOM 1390 C CA . ALA A 1 175 ? -9.882 -7.830 10.876 1.00 93.69 175 ALA A CA 1
ATOM 1391 C C . ALA A 1 175 ? -9.570 -8.905 11.930 1.00 93.69 175 ALA A C 1
ATOM 1393 O O . ALA A 1 175 ? -9.258 -8.591 13.079 1.00 93.69 175 ALA A O 1
ATOM 1394 N N . LYS A 1 176 ? -9.658 -10.189 11.558 1.00 90.56 176 LYS A N 1
ATOM 1395 C CA . LYS A 1 176 ? -9.403 -11.315 12.473 1.00 90.56 176 LYS A CA 1
ATOM 1396 C C . LYS A 1 176 ? -8.517 -12.376 11.835 1.00 90.56 176 LYS A C 1
ATOM 1398 O O . LYS A 1 176 ? -8.748 -12.772 10.697 1.00 90.56 176 LYS A O 1
ATOM 1403 N N . GLY A 1 177 ? -7.593 -12.910 12.633 1.00 90.56 177 GLY A N 1
ATOM 1404 C CA . GLY A 1 177 ? -6.771 -14.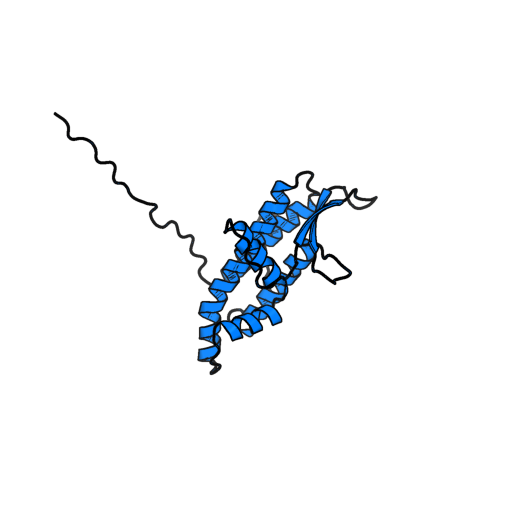062 12.267 1.00 90.56 177 GLY A CA 1
ATOM 1405 C C . GLY A 1 177 ? -5.660 -13.752 11.262 1.00 90.56 177 GLY A C 1
ATOM 1406 O O . GLY A 1 177 ? -5.280 -12.601 11.048 1.00 90.56 177 GLY A O 1
ATOM 1407 N N . ALA A 1 178 ? -5.114 -14.818 10.674 1.00 87.44 178 ALA A N 1
ATOM 1408 C CA . ALA A 1 178 ? -4.076 -14.720 9.655 1.00 87.44 178 ALA A CA 1
ATOM 1409 C C . ALA A 1 178 ? -4.615 -14.106 8.355 1.00 87.44 178 ALA A C 1
ATOM 1411 O O . ALA A 1 178 ? -5.813 -14.179 8.075 1.00 87.44 178 ALA A O 1
ATOM 1412 N N . ARG A 1 179 ? -3.706 -13.540 7.553 1.00 88.62 179 ARG A N 1
ATOM 1413 C CA . ARG A 1 179 ? -4.013 -12.947 6.247 1.00 88.62 179 ARG A CA 1
ATOM 1414 C C . ARG A 1 179 ? -4.753 -13.958 5.362 1.00 88.62 179 ARG A C 1
ATOM 1416 O O . ARG A 1 179 ? -4.176 -15.007 5.058 1.00 88.62 179 ARG A O 1
ATOM 1423 N N . PRO A 1 180 ? -6.002 -13.685 4.948 1.00 85.38 180 PRO A N 1
ATOM 1424 C CA . PRO A 1 180 ? -6.745 -14.606 4.112 1.00 85.38 180 PRO A CA 1
ATOM 1425 C C . PRO A 1 180 ? -6.196 -14.576 2.687 1.00 85.38 180 PRO A C 1
ATOM 1427 O O . PRO A 1 180 ? -5.657 -13.573 2.219 1.00 85.38 180 PRO A O 1
ATOM 1430 N N . THR A 1 181 ? -6.392 -15.674 1.961 1.00 86.00 181 THR A N 1
ATOM 1431 C CA . THR A 1 181 ? -6.384 -15.619 0.499 1.00 86.00 181 THR A CA 1
ATOM 1432 C C . THR A 1 181 ? -7.587 -14.780 0.060 1.00 86.00 181 THR A C 1
ATOM 1434 O O . THR A 1 181 ? -8.704 -15.153 0.428 1.00 86.00 181 THR A O 1
ATOM 1437 N N . PRO A 1 182 ? -7.400 -13.696 -0.716 1.00 85.31 182 PRO A N 1
ATOM 1438 C CA . PRO A 1 182 ? -8.514 -12.866 -1.159 1.00 85.31 182 PRO A CA 1
ATOM 1439 C C . PRO A 1 182 ? -9.572 -13.672 -1.915 1.00 85.31 182 PRO A C 1
ATOM 1441 O O . PRO A 1 182 ? -9.251 -14.612 -2.659 1.00 85.31 182 PRO A O 1
ATOM 1444 N N . ASP A 1 183 ? -10.837 -13.281 -1.778 1.00 82.44 183 ASP A N 1
ATOM 1445 C CA . ASP A 1 183 ? -11.961 -14.029 -2.347 1.00 82.44 183 ASP A CA 1
ATOM 1446 C C . ASP A 1 183 ? -11.865 -14.183 -3.873 1.00 82.44 183 ASP A C 1
ATOM 1448 O O . ASP A 1 183 ? -12.160 -15.250 -4.425 1.00 82.44 183 ASP A O 1
ATOM 1452 N N . TRP A 1 184 ? -11.393 -13.149 -4.571 1.00 82.62 184 TRP A N 1
ATOM 1453 C CA . TRP A 1 184 ? -11.190 -13.177 -6.020 1.00 82.62 184 TRP A CA 1
ATOM 1454 C C . TRP A 1 184 ? -10.143 -14.217 -6.445 1.00 82.62 184 TRP A C 1
ATOM 1456 O O . TRP A 1 184 ? -10.337 -14.897 -7.456 1.00 82.62 184 TRP A O 1
ATOM 1466 N N . LEU A 1 185 ? -9.080 -14.404 -5.659 1.00 83.19 185 LEU A N 1
ATOM 1467 C CA . LEU A 1 185 ? -8.004 -15.345 -5.964 1.00 83.19 185 LEU A CA 1
ATOM 1468 C C . LEU A 1 185 ? -8.479 -16.777 -5.730 1.00 83.19 185 LEU A C 1
ATOM 1470 O O . LEU A 1 185 ? -8.302 -17.647 -6.585 1.00 83.19 185 LEU A O 1
ATOM 1474 N N . ARG A 1 186 ? -9.199 -17.004 -4.625 1.00 83.38 186 ARG A N 1
ATOM 1475 C CA . ARG A 1 186 ? -9.883 -18.277 -4.363 1.00 83.38 186 ARG A CA 1
ATOM 1476 C C . ARG A 1 186 ? -10.845 -18.630 -5.500 1.00 83.38 186 ARG A C 1
ATOM 1478 O O . ARG A 1 186 ? -10.87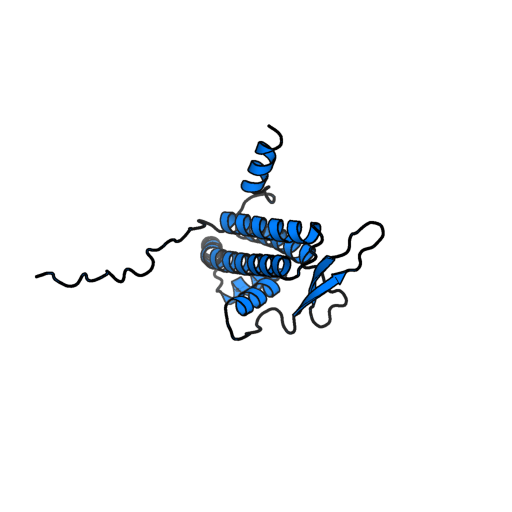9 -19.772 -5.955 1.00 83.38 186 ARG A O 1
ATOM 1485 N N . ASN A 1 187 ? -11.601 -17.653 -5.997 1.00 82.38 187 ASN A N 1
ATOM 1486 C CA . ASN A 1 187 ? -12.521 -17.842 -7.118 1.00 82.38 187 ASN A CA 1
ATOM 1487 C C . ASN A 1 187 ? -11.791 -18.133 -8.440 1.00 82.38 187 ASN A C 1
ATOM 1489 O O . ASN A 1 187 ? -12.269 -18.966 -9.209 1.00 82.38 187 ASN A O 1
ATOM 1493 N N . LYS A 1 188 ? -10.640 -17.496 -8.701 1.00 78.94 188 LYS A N 1
ATOM 1494 C CA . LYS A 1 188 ? -9.772 -17.779 -9.860 1.00 78.94 188 LYS A CA 1
ATOM 1495 C C . LYS A 1 188 ? -9.284 -19.230 -9.822 1.00 78.94 188 LYS A C 1
ATOM 1497 O O . LYS A 1 188 ? -9.499 -19.962 -10.784 1.00 78.94 188 LYS A O 1
ATOM 1502 N N . PHE A 1 189 ? -8.744 -19.680 -8.689 1.00 81.44 189 PHE A N 1
ATOM 1503 C CA . PHE A 1 189 ? -8.286 -21.062 -8.512 1.00 81.44 189 PHE A CA 1
ATOM 1504 C C . PHE A 1 189 ? -9.409 -22.090 -8.661 1.00 81.44 189 PHE A C 1
ATOM 1506 O O . PHE A 1 189 ? -9.255 -23.071 -9.387 1.00 81.44 189 PHE A O 1
ATOM 1513 N N . ASN A 1 190 ? -10.571 -21.830 -8.059 1.00 82.75 190 ASN A N 1
ATOM 1514 C CA . ASN A 1 190 ? -11.736 -22.704 -8.183 1.00 82.75 190 ASN A CA 1
ATOM 1515 C C . ASN A 1 190 ? -12.236 -22.856 -9.627 1.00 82.75 190 ASN A C 1
ATOM 1517 O O . ASN A 1 190 ? -12.900 -23.841 -9.916 1.00 82.75 190 ASN A O 1
ATOM 1521 N N . LYS A 1 191 ? -11.971 -21.899 -10.525 1.00 80.25 191 LYS A N 1
ATOM 1522 C CA . LYS A 1 191 ? -12.338 -22.016 -11.946 1.00 80.25 191 LYS A CA 1
ATOM 1523 C C . LYS A 1 191 ? -11.328 -22.818 -12.766 1.00 80.25 191 LYS A C 1
ATOM 1525 O O . LYS A 1 191 ? -11.718 -23.388 -13.772 1.00 80.25 191 LYS A O 1
ATOM 1530 N N . ILE A 1 192 ? -10.054 -22.815 -12.376 1.00 80.50 192 ILE A N 1
ATOM 1531 C CA . ILE A 1 192 ? -8.978 -23.496 -13.114 1.00 80.50 192 ILE A CA 1
ATOM 1532 C C . ILE A 1 192 ? -8.937 -24.990 -12.769 1.00 80.50 192 ILE A C 1
ATOM 1534 O O . ILE A 1 192 ? -8.654 -25.812 -13.632 1.00 80.50 192 ILE A O 1
ATOM 1538 N N . PHE A 1 193 ? -9.219 -25.335 -11.510 1.00 81.38 193 PHE A N 1
ATOM 1539 C CA . PHE A 1 193 ? -9.045 -26.687 -10.969 1.00 81.38 193 PHE A CA 1
ATOM 1540 C C . PHE A 1 193 ? -10.363 -27.438 -10.693 1.00 81.38 193 PHE A C 1
ATOM 1542 O O . PHE A 1 193 ? -10.359 -28.420 -9.952 1.00 81.38 193 PHE A O 1
ATOM 1549 N N . ARG A 1 194 ? -11.487 -26.978 -11.256 1.00 55.41 194 ARG A N 1
ATOM 1550 C CA . ARG A 1 194 ? -12.766 -27.709 -11.289 1.00 55.41 194 ARG A CA 1
ATOM 1551 C C . ARG A 1 194 ? -13.036 -28.214 -12.694 1.00 55.41 194 ARG A C 1
ATOM 1553 O O . ARG A 1 194 ? -13.532 -29.355 -12.792 1.00 55.41 194 ARG A O 1
#

Secondary structure (DSSP, 8-state):
-PPP------PPP-------SHHHHHHHHHHHHHHHHHHHHT--S-HHHHHHHHHHHHHHHHHHHHHHHHHHHHHHHHTT----HHHHHHHHHHH-TTHHHHHHHHHHHH-SS----SSTT-EEEEEEE---SSS--EEEEEEE-TT-S---BHHHHHHHHHHHHHHHHHHTTSS-SSPPPPHHHHHHHHHH--

Foldseek 3Di:
DDDDDDPPPDDDDDPDPDPDALVSLLLVLVVLLVQLVVCVQVQAADDVSNVVSLLSSLLSLVVSVVRCQVVLCVLCVVVVHHDDPVVVVVVLCVLQVLNLVSPQSNCVVVDVDRDRDRQPPKDKDKDWDCADPVGHIHIWIWIDGPPDPDTDTVSVSSVSNSQSSQVVCVVSVNDDDHDDDRPVVVVVVVVVPD

Nearest PDB structures (foldseek):
  1fft-assembly2_H  TM=4.815E-01  e=7.865E+00  Escherichia coli
  7b4q-assembly1_B  TM=3.356E-01  e=3.291E+00  Sutcliffiella cohnii NBRC 15565